Protein AF-A0A914L797-F1 (afdb_monomer_lite)

Foldseek 3Di:
DDDDPDDDDDALVVVLVCCCVQVAVFLLVLLLVLQVCCCPLVVQFQADADDDVVVVVLQVVLLVLVVQLVVCVVVVVVVSNVVSLSVLSNSSVVLCVVLVLVVLSPDPDPVSVNSSSNSSNLSLLSLLLSLLSCCVPCVPLSVLSCQQQVHDDDDDNDSGRDNPRDGGRGGHDRDGSGDRDDPVVSVVCCVVPVPPPPDDDDPDDDDDDDDDDDDDDDDDDDDDDDDDDDDDDDDDPPPPVVVVVVVVVVVVVVVVVVVPDDPDDDD

Sequence (267 aa):
MRPEGQDTSFCWEDLVLKVNSELLANLGNFVHRALSFLSSFFSGIQPNIELTSVEDELFTLIDQDLKEFISAMEDVRMRDALHQILSVSRRGNQYMQVGQPWLLVKSDKKEDKQRAQTIIGVSANLSLFLSIMLQPFMPKTSASIREQCNIPLPMVLPEHFTLLLKTGHQHNKPSPLFAKIEPNKVGEWKALFGGDQNSTTVNGTLVNNKTSPKKTKQQNQQKKSKMASSDAVNLSSIDINKLYNEVLAKFQKARNFCGKGDDSIRC

InterPro domains:
  IPR009080 Aminoacyl-tRNA synthetase, class Ia, anticodon-binding [SSF47323] (27-193)
  IPR015413 Methionyl/Leucyl tRNA synthetase [PF09334] (2-34)
  IPR023458 Methionine-tRNA ligase, type 1 [PTHR45765] (1-240)
  IPR041872 Methionyl-tRNA synthetase, anticodon-binding domain [PF19303] (51-197)
  IPR041872 Methionyl-tRNA synthetase, anticodon-binding domain [cd07957] (19-148)

Structure (mmCIF, N/CA/C/O backbone):
data_AF-A0A914L797-F1
#
_entry.id   AF-A0A914L797-F1
#
loop_
_atom_site.group_PDB
_atom_site.id
_atom_site.type_symbol
_atom_site.label_atom_id
_atom_site.label_alt_id
_atom_site.label_comp_id
_atom_site.label_asym_id
_atom_site.label_entity_id
_atom_site.label_seq_id
_atom_site.pdbx_PDB_ins_code
_atom_site.Cartn_x
_atom_site.Cartn_y
_atom_site.Cartn_z
_atom_site.occupancy
_atom_site.B_iso_or_equiv
_atom_site.auth_seq_id
_atom_site.auth_comp_id
_atom_site.auth_asym_id
_atom_site.auth_atom_id
_atom_site.pdbx_PDB_model_num
ATOM 1 N N . MET A 1 1 ? 10.662 -4.448 -17.527 1.00 66.75 1 MET A N 1
ATOM 2 C CA . MET A 1 1 ? 11.231 -5.552 -16.722 1.00 66.75 1 MET A CA 1
ATOM 3 C C . MET A 1 1 ? 12.725 -5.307 -16.576 1.00 66.75 1 MET A C 1
ATOM 5 O O . MET A 1 1 ? 13.273 -4.630 -17.436 1.00 66.75 1 MET A O 1
ATOM 9 N N . ARG A 1 2 ? 13.364 -5.780 -15.499 1.00 82.38 2 ARG A N 1
ATOM 10 C CA . ARG A 1 2 ? 14.824 -5.692 -15.342 1.00 82.38 2 ARG A CA 1
ATOM 11 C C . ARG A 1 2 ? 15.455 -6.991 -15.872 1.00 82.38 2 ARG A C 1
ATOM 13 O O . ARG A 1 2 ? 15.053 -8.047 -15.384 1.00 82.38 2 ARG A O 1
ATOM 20 N N . PRO A 1 3 ? 16.388 -6.942 -16.840 1.00 85.69 3 PRO A N 1
ATOM 21 C CA . PRO A 1 3 ? 17.127 -8.126 -17.266 1.00 85.69 3 PRO A CA 1
ATOM 22 C C . PRO A 1 3 ? 18.163 -8.480 -16.190 1.00 85.69 3 PRO A C 1
ATOM 24 O O . PRO A 1 3 ? 19.089 -7.710 -15.945 1.00 85.69 3 PRO A O 1
ATOM 27 N N . GLU A 1 4 ? 17.960 -9.600 -15.494 1.00 86.25 4 GLU A N 1
ATOM 28 C CA . GLU A 1 4 ? 18.878 -10.098 -14.452 1.00 86.25 4 GLU A CA 1
ATOM 29 C C . GLU A 1 4 ? 19.629 -11.351 -14.924 1.00 86.25 4 GLU A C 1
ATOM 31 O O . GLU A 1 4 ? 20.852 -11.384 -14.858 1.00 86.25 4 GLU A O 1
ATOM 36 N N . GLY A 1 5 ? 18.917 -12.356 -15.451 1.00 84.69 5 GLY A N 1
ATOM 37 C CA . GLY A 1 5 ? 19.527 -13.587 -15.979 1.00 84.69 5 GLY A CA 1
A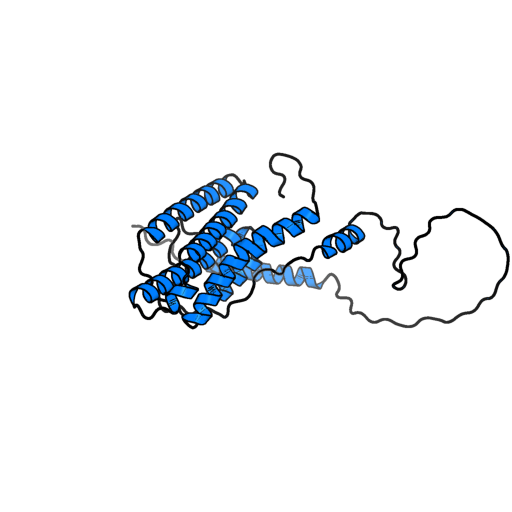TOM 38 C C . GLY A 1 5 ? 19.395 -13.787 -17.492 1.00 84.69 5 GLY A C 1
ATOM 39 O O . GLY A 1 5 ? 20.092 -14.623 -18.057 1.00 84.69 5 GLY A O 1
ATOM 40 N N . GLN A 1 6 ? 18.485 -13.062 -18.146 1.00 87.44 6 GLN A N 1
ATOM 41 C CA . GLN A 1 6 ? 18.202 -13.162 -19.581 1.00 87.44 6 GLN A CA 1
ATOM 42 C C . GLN A 1 6 ? 17.802 -11.791 -20.129 1.00 87.44 6 GLN A C 1
ATOM 44 O O . GLN A 1 6 ? 17.339 -10.925 -19.376 1.00 87.44 6 GLN A O 1
ATOM 49 N N . ASP A 1 7 ? 17.946 -11.618 -21.441 1.00 90.62 7 ASP A N 1
ATOM 50 C CA . ASP A 1 7 ? 17.539 -10.400 -22.131 1.00 90.62 7 ASP A CA 1
ATOM 51 C C . ASP A 1 7 ? 16.031 -10.164 -22.005 1.00 90.62 7 ASP A C 1
ATOM 53 O O . ASP A 1 7 ? 15.215 -11.085 -22.048 1.00 90.62 7 ASP A O 1
ATOM 57 N N . TH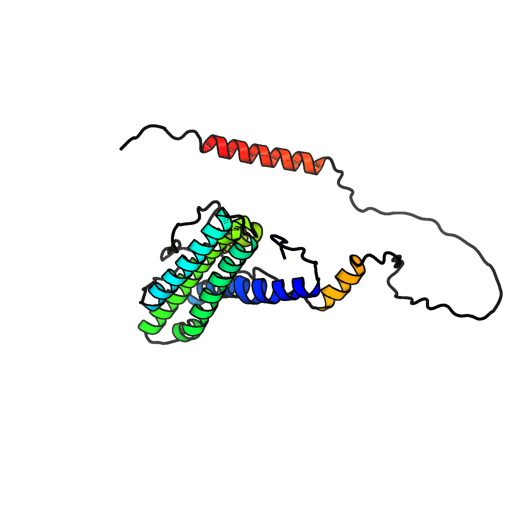R A 1 8 ? 15.651 -8.895 -21.862 1.00 90.75 8 THR A N 1
ATOM 58 C CA . THR A 1 8 ? 14.244 -8.484 -21.825 1.00 90.75 8 THR A CA 1
ATOM 59 C C . THR A 1 8 ? 14.014 -7.364 -22.824 1.00 90.75 8 THR A C 1
ATOM 61 O O . THR A 1 8 ? 14.792 -6.413 -22.889 1.00 90.75 8 THR A O 1
ATOM 64 N N . SER A 1 9 ? 12.935 -7.461 -23.598 1.00 91.31 9 SER A N 1
ATOM 65 C CA . SER A 1 9 ? 12.512 -6.413 -24.523 1.00 91.31 9 SER A CA 1
ATOM 66 C C . SER A 1 9 ? 11.509 -5.481 -23.857 1.00 91.31 9 SER A C 1
ATOM 68 O O . SER A 1 9 ? 10.606 -5.916 -23.140 1.00 91.31 9 SER A O 1
ATOM 70 N N . PHE A 1 10 ? 11.634 -4.187 -24.123 1.00 93.75 10 PHE A N 1
ATOM 71 C CA . PHE A 1 10 ? 10.627 -3.220 -23.715 1.00 93.75 10 PHE A CA 1
ATOM 72 C C . PHE A 1 10 ? 9.393 -3.296 -24.630 1.00 93.75 10 PHE A C 1
ATOM 74 O O . PHE A 1 10 ? 9.522 -3.356 -25.851 1.00 93.75 10 PHE A O 1
ATOM 81 N N . CYS A 1 11 ? 8.201 -3.249 -24.033 1.00 93.69 11 CYS A N 1
ATOM 82 C CA . CYS A 1 11 ? 6.916 -3.254 -24.726 1.00 93.69 11 CYS A CA 1
ATOM 83 C C . CYS A 1 11 ? 5.996 -2.192 -24.103 1.00 93.69 11 CYS A C 1
ATOM 85 O O . CYS A 1 11 ? 5.798 -2.167 -22.885 1.00 93.69 11 CYS A O 1
ATOM 87 N N . TRP A 1 12 ? 5.447 -1.299 -24.933 1.00 95.06 12 TRP A N 1
ATOM 88 C CA . TRP A 1 12 ? 4.567 -0.218 -24.475 1.00 95.06 12 TRP A CA 1
ATOM 89 C C . TRP A 1 12 ? 3.258 -0.759 -23.898 1.00 95.06 12 TRP A C 1
ATOM 91 O O . TRP A 1 12 ? 2.796 -0.271 -22.868 1.00 95.06 12 TRP A O 1
ATOM 101 N N . GLU A 1 13 ? 2.680 -1.784 -24.524 1.00 94.88 13 GLU A N 1
ATOM 102 C CA . GLU A 1 13 ? 1.489 -2.466 -24.023 1.00 94.88 13 GLU A CA 1
ATOM 103 C C . GLU A 1 13 ? 1.722 -3.063 -22.631 1.00 94.88 13 GLU A C 1
ATOM 105 O O . GLU A 1 13 ? 0.904 -2.856 -21.733 1.00 94.88 13 GLU A O 1
ATOM 110 N N . ASP A 1 14 ? 2.863 -3.725 -22.421 1.00 94.25 14 ASP A N 1
ATOM 111 C CA . ASP A 1 14 ? 3.211 -4.314 -21.124 1.00 94.25 14 ASP A CA 1
ATOM 112 C C . ASP A 1 14 ? 3.409 -3.246 -20.049 1.00 94.25 14 ASP A C 1
ATOM 114 O O . ASP A 1 14 ? 3.007 -3.443 -18.900 1.00 94.25 14 ASP A O 1
ATOM 118 N N . LEU A 1 15 ? 4.001 -2.100 -20.405 1.00 95.06 15 LEU A N 1
ATOM 119 C CA . LEU A 1 15 ? 4.127 -0.968 -19.490 1.00 95.06 15 LEU A CA 1
ATOM 120 C C . LEU A 1 15 ? 2.745 -0.490 -19.030 1.00 95.06 15 LEU A C 1
ATOM 122 O O . LEU A 1 15 ? 2.509 -0.381 -17.826 1.00 95.06 15 LEU A O 1
ATOM 126 N N . VAL A 1 16 ? 1.832 -0.226 -19.971 1.00 96.50 16 VAL A N 1
ATOM 127 C CA . VAL A 1 16 ? 0.468 0.226 -19.656 1.00 96.50 16 VAL A CA 1
ATOM 128 C C . VAL A 1 16 ? -0.263 -0.805 -18.807 1.00 96.50 16 VAL A C 1
ATOM 130 O O . VAL A 1 16 ? -0.880 -0.443 -17.803 1.00 96.50 16 VAL A O 1
ATOM 133 N N . LEU A 1 17 ? -0.150 -2.086 -19.164 1.00 95.62 17 LEU A N 1
ATOM 134 C CA . LEU A 1 17 ? -0.749 -3.181 -18.414 1.00 95.62 17 LEU A CA 1
ATOM 135 C C . LEU A 1 17 ? -0.240 -3.198 -16.969 1.00 95.62 17 LEU A C 1
ATOM 137 O O . LEU A 1 17 ? -1.050 -3.154 -16.049 1.00 95.62 17 LEU A O 1
ATOM 141 N N . LYS A 1 18 ? 1.082 -3.196 -16.758 1.00 95.50 18 LYS A N 1
ATOM 142 C CA . LYS A 1 18 ? 1.681 -3.275 -15.417 1.00 95.50 18 LYS A CA 1
ATOM 143 C C . LYS A 1 18 ? 1.413 -2.038 -14.569 1.00 95.50 18 LYS A C 1
ATOM 145 O O . LYS A 1 18 ? 1.138 -2.182 -13.380 1.00 95.50 18 LYS A O 1
ATOM 150 N N . VAL A 1 19 ? 1.441 -0.837 -15.148 1.00 96.81 19 VAL A N 1
ATOM 151 C CA . VAL A 1 19 ? 1.079 0.383 -14.409 1.00 96.81 19 VAL A CA 1
ATOM 152 C C . VAL A 1 19 ? -0.383 0.323 -13.974 1.00 96.81 19 VAL A C 1
ATOM 154 O O . VAL A 1 19 ? -0.685 0.572 -12.810 1.00 96.81 19 VAL A O 1
ATOM 157 N N . ASN A 1 20 ? -1.295 -0.054 -14.867 1.00 97.56 20 ASN A N 1
ATOM 158 C CA . ASN A 1 20 ? -2.716 -0.078 -14.537 1.00 97.56 20 ASN A CA 1
ATOM 159 C C . ASN A 1 20 ? -3.083 -1.228 -13.580 1.00 97.56 20 ASN A C 1
ATOM 161 O O . ASN A 1 20 ? -3.918 -1.036 -12.699 1.00 97.56 20 ASN A O 1
ATOM 165 N N . SER A 1 21 ? -2.468 -2.407 -13.712 1.00 97.50 21 SER A N 1
ATOM 166 C CA . SER A 1 21 ? -2.803 -3.574 -12.887 1.00 97.50 21 SER A CA 1
ATOM 167 C C . SER A 1 21 ? -2.068 -3.597 -11.543 1.00 97.50 21 SER A C 1
ATOM 169 O O . SER A 1 21 ? -2.695 -3.799 -10.508 1.00 97.50 21 SER A O 1
ATOM 171 N N . GLU A 1 22 ? -0.749 -3.382 -11.528 1.00 97.62 22 GLU A N 1
ATOM 172 C CA . GLU A 1 22 ? 0.061 -3.511 -10.308 1.00 97.62 22 GLU A CA 1
ATOM 173 C C . GLU A 1 22 ? 0.136 -2.198 -9.529 1.00 97.62 22 GLU A C 1
ATOM 175 O O . GLU A 1 22 ? -0.034 -2.183 -8.309 1.00 97.62 22 GLU A O 1
ATOM 180 N N . LEU A 1 23 ? 0.375 -1.076 -10.214 1.00 97.81 23 LEU A N 1
ATOM 181 C CA . LEU A 1 23 ? 0.516 0.204 -9.522 1.00 97.81 23 LEU A CA 1
ATOM 182 C C . LEU A 1 23 ? -0.847 0.802 -9.200 1.00 97.81 23 LEU A C 1
ATOM 184 O O . LEU A 1 23 ? -1.123 1.077 -8.042 1.00 97.81 23 LEU A O 1
ATOM 188 N N . LEU A 1 24 ? -1.724 0.972 -10.187 1.00 97.69 24 LEU A N 1
ATOM 189 C CA . LEU A 1 24 ? -3.019 1.608 -9.966 1.00 97.69 24 LEU A CA 1
ATOM 190 C C . LEU A 1 24 ? -3.994 0.685 -9.219 1.00 97.69 24 LEU A C 1
ATOM 192 O O . LEU A 1 24 ? -4.470 1.057 -8.149 1.00 97.69 24 LEU A O 1
ATOM 196 N N . ALA A 1 25 ? -4.291 -0.502 -9.758 1.00 97.69 25 ALA A N 1
ATOM 197 C CA . ALA A 1 25 ? -5.350 -1.366 -9.226 1.00 97.69 25 ALA A CA 1
ATOM 198 C C . ALA A 1 25 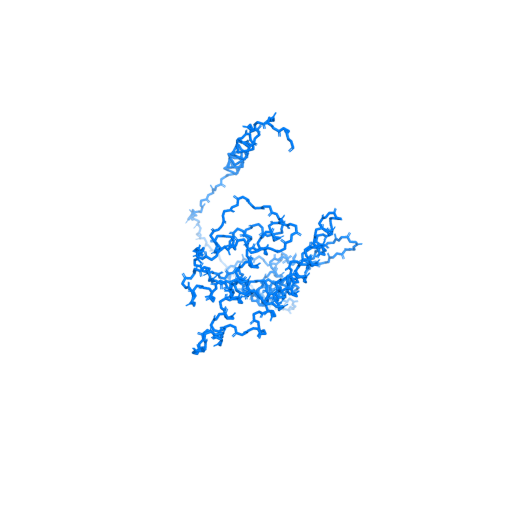? -4.959 -2.163 -7.967 1.00 97.69 25 ALA A C 1
ATOM 200 O O . ALA A 1 25 ? -5.849 -2.586 -7.229 1.00 97.69 25 ALA A O 1
ATOM 201 N N . ASN A 1 26 ? -3.662 -2.342 -7.691 1.00 98.62 26 ASN A N 1
ATOM 202 C CA . ASN A 1 26 ? -3.176 -3.015 -6.484 1.00 98.62 26 ASN A CA 1
ATOM 203 C C . ASN A 1 26 ? -2.605 -2.013 -5.462 1.00 98.62 26 ASN A C 1
ATOM 205 O O . ASN A 1 26 ? -3.309 -1.687 -4.504 1.00 98.62 26 ASN A O 1
ATOM 209 N N . LEU A 1 27 ? -1.385 -1.497 -5.665 1.00 98.62 27 LEU A N 1
ATOM 210 C CA . LEU A 1 27 ? -0.685 -0.645 -4.684 1.00 98.62 27 LEU A CA 1
ATOM 211 C C . LEU A 1 27 ? -1.420 0.666 -4.377 1.00 98.62 27 LEU A C 1
ATOM 213 O O . LEU A 1 27 ? -1.713 0.983 -3.225 1.00 98.62 27 LEU A O 1
ATOM 217 N N . GLY A 1 28 ? -1.731 1.430 -5.418 1.00 98.19 28 GLY A N 1
ATOM 218 C CA . GLY A 1 28 ? -2.416 2.713 -5.329 1.00 98.19 28 GLY A CA 1
ATOM 219 C C . GLY A 1 28 ? -3.816 2.573 -4.762 1.00 98.19 28 GLY A C 1
ATOM 220 O O . GLY A 1 28 ? -4.189 3.328 -3.868 1.00 98.19 28 GLY A O 1
ATOM 221 N N . ASN A 1 29 ? -4.570 1.584 -5.245 1.00 98.19 29 ASN A N 1
ATOM 222 C CA . ASN A 1 29 ? -5.907 1.294 -4.747 1.00 98.19 29 ASN A CA 1
ATOM 223 C C . ASN A 1 29 ? -5.900 0.933 -3.257 1.00 98.19 29 ASN A C 1
ATOM 225 O O . ASN A 1 29 ? -6.730 1.456 -2.515 1.00 98.19 29 ASN A O 1
ATOM 229 N N . PHE A 1 30 ? -4.961 0.091 -2.811 1.00 98.75 30 PHE A N 1
ATOM 230 C CA . PHE A 1 30 ? -4.841 -0.276 -1.402 1.00 98.75 30 PHE A CA 1
ATOM 231 C C . PHE A 1 30 ? -4.622 0.958 -0.523 1.00 98.75 30 PHE A C 1
ATOM 233 O O . PHE A 1 30 ? -5.449 1.252 0.342 1.00 98.75 30 PHE A O 1
ATOM 240 N N . VAL A 1 31 ? -3.545 1.707 -0.790 1.00 98.69 31 VAL A N 1
ATOM 241 C CA . VAL A 1 31 ? -3.161 2.867 0.026 1.00 98.69 31 VAL A CA 1
ATOM 242 C C . VAL A 1 31 ? -4.260 3.924 0.017 1.00 98.69 31 VAL A C 1
ATOM 244 O O . VAL A 1 31 ? -4.660 4.424 1.068 1.00 98.69 31 VAL A O 1
ATOM 247 N N . HIS A 1 32 ? -4.808 4.230 -1.162 1.00 98.31 32 HIS A N 1
ATOM 248 C CA . HIS A 1 32 ? -5.860 5.229 -1.275 1.00 98.31 32 HIS A CA 1
ATOM 249 C C . HIS A 1 32 ? -7.118 4.817 -0.504 1.00 98.31 32 HIS A C 1
ATOM 251 O O . HIS A 1 32 ? -7.687 5.651 0.196 1.00 98.31 32 HIS A O 1
ATOM 257 N N . ARG A 1 33 ? -7.548 3.547 -0.574 1.00 98.00 33 ARG A N 1
ATOM 258 C CA . ARG A 1 33 ? -8.708 3.055 0.191 1.00 98.00 33 ARG A CA 1
ATOM 259 C C . ARG A 1 33 ? -8.462 3.110 1.693 1.00 98.00 33 ARG A C 1
ATOM 261 O O . ARG A 1 33 ? -9.320 3.623 2.408 1.00 98.00 33 ARG A O 1
ATOM 268 N N . ALA A 1 34 ? -7.310 2.626 2.154 1.00 98.38 34 ALA A N 1
ATOM 269 C CA . ALA A 1 34 ? -6.957 2.614 3.569 1.00 98.38 34 ALA A CA 1
ATOM 270 C C . ALA A 1 34 ? -7.024 4.027 4.172 1.00 98.38 34 ALA A C 1
ATOM 272 O O . ALA A 1 34 ? -7.745 4.263 5.143 1.00 98.38 34 ALA A O 1
ATOM 273 N N . LEU A 1 35 ? -6.348 4.988 3.537 1.00 98.50 35 LEU A N 1
ATOM 274 C CA . LEU A 1 35 ? -6.284 6.366 4.024 1.00 98.50 35 LEU A CA 1
ATOM 275 C C . LEU A 1 35 ? -7.592 7.143 3.789 1.00 98.50 35 LEU A C 1
ATOM 277 O O . LEU A 1 35 ? -7.977 7.958 4.626 1.00 98.50 35 LEU A O 1
ATOM 281 N N . SER A 1 36 ? -8.328 6.869 2.706 1.00 98.38 36 SER A N 1
ATOM 282 C CA . SER A 1 36 ? -9.646 7.484 2.460 1.00 98.38 36 SER A CA 1
ATOM 283 C C . SER A 1 36 ? -10.694 7.038 3.465 1.00 98.38 36 SER A C 1
ATOM 285 O O . SER A 1 36 ? -11.472 7.867 3.937 1.00 98.38 36 SER A O 1
ATOM 287 N N . PHE A 1 37 ? -10.720 5.754 3.827 1.00 98.25 37 PHE A N 1
ATOM 288 C CA . PHE A 1 37 ? -11.621 5.256 4.864 1.00 98.25 37 PHE A CA 1
ATOM 289 C C . PHE A 1 37 ? -11.265 5.826 6.230 1.00 98.25 37 PHE A C 1
ATOM 291 O O . PHE A 1 37 ? -12.160 6.268 6.946 1.00 98.25 37 PHE A O 1
ATOM 298 N N . LEU A 1 38 ? -9.975 5.910 6.554 1.00 98.12 38 LEU A N 1
ATOM 299 C CA . LEU A 1 38 ? -9.524 6.569 7.773 1.00 98.12 38 LEU A CA 1
ATOM 300 C C . LEU A 1 38 ? -9.964 8.040 7.830 1.00 98.12 38 LEU A C 1
ATOM 302 O O . LEU A 1 38 ? -10.537 8.486 8.823 1.00 98.12 38 L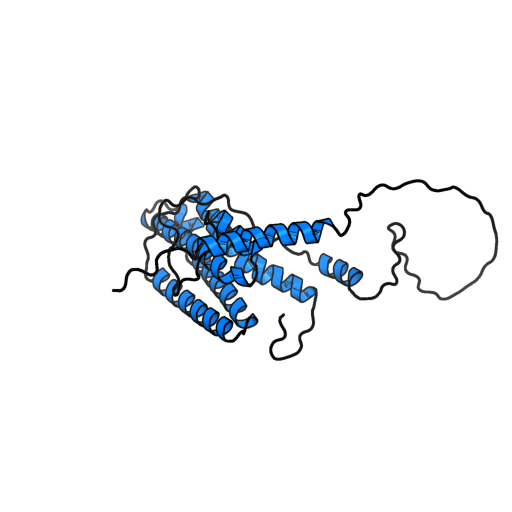EU A O 1
ATOM 306 N N . SER A 1 39 ? -9.747 8.785 6.744 1.00 98.00 39 SER A N 1
ATOM 307 C CA . SER A 1 39 ? -10.150 10.188 6.639 1.00 98.00 39 SER A CA 1
ATOM 308 C C . SER A 1 39 ? -11.667 10.368 6.747 1.00 98.00 39 SER A C 1
ATOM 310 O O . SER A 1 39 ? -12.122 11.246 7.474 1.00 98.00 39 SER A O 1
ATOM 312 N N . SER A 1 40 ? -12.443 9.517 6.074 1.00 97.62 40 SER A N 1
ATOM 313 C CA . SER A 1 40 ? -13.902 9.660 5.980 1.00 97.62 40 SER A CA 1
ATOM 314 C C . SER A 1 40 ? -14.638 9.210 7.240 1.00 97.62 40 SER A C 1
ATOM 316 O O . SER A 1 40 ? -15.647 9.807 7.598 1.00 97.62 40 SER A O 1
ATOM 318 N N . PHE A 1 41 ? -14.169 8.146 7.896 1.00 97.06 41 PHE A N 1
ATOM 319 C CA . PHE A 1 41 ? -14.879 7.535 9.022 1.00 97.06 41 PHE A CA 1
ATOM 320 C C . PHE A 1 41 ? -14.314 7.915 10.389 1.00 97.06 41 PHE A C 1
ATOM 322 O O . PHE A 1 41 ? -15.044 7.872 11.376 1.00 97.06 41 PHE A O 1
ATOM 329 N N . PHE A 1 42 ? -13.040 8.299 10.453 1.00 97.12 42 PHE A N 1
ATOM 330 C CA . PHE A 1 42 ? -12.346 8.615 11.704 1.00 97.12 42 PHE A CA 1
ATOM 331 C C . PHE A 1 42 ? -11.664 9.985 11.659 1.00 97.12 42 PHE A C 1
ATOM 333 O O . PHE A 1 42 ? -10.742 10.246 12.425 1.00 97.12 42 PHE A O 1
ATOM 340 N N . SER A 1 43 ? -12.087 10.870 10.750 1.00 97.19 43 SER A N 1
ATOM 341 C CA . SER A 1 43 ? -11.554 12.236 10.612 1.00 97.19 43 SER A CA 1
ATOM 342 C C . SER A 1 43 ? -10.033 12.296 10.398 1.00 97.19 43 SER A C 1
ATOM 344 O O . SER A 1 43 ? -9.380 13.282 10.734 1.00 97.19 43 SER A O 1
ATOM 346 N N . GLY A 1 44 ? -9.445 11.231 9.844 1.00 96.75 44 GLY A N 1
ATOM 347 C CA . GLY A 1 44 ? -7.997 11.117 9.638 1.00 96.75 44 GLY A CA 1
ATOM 348 C C . GLY A 1 44 ? -7.209 10.824 10.917 1.00 96.75 44 GLY A C 1
ATOM 349 O O . GLY A 1 44 ? -5.981 10.855 10.892 1.00 96.75 44 GLY A O 1
ATOM 350 N N . ILE A 1 45 ? -7.888 10.531 12.024 1.00 98.12 45 ILE A N 1
ATOM 351 C CA . ILE A 1 45 ? -7.272 10.182 13.300 1.00 98.12 45 ILE A CA 1
ATOM 352 C C . ILE A 1 45 ? -7.172 8.663 13.388 1.00 98.12 45 ILE A C 1
ATOM 354 O O . ILE A 1 45 ? -8.151 7.949 13.175 1.00 98.12 45 ILE A O 1
ATOM 358 N N . GLN A 1 46 ? -5.984 8.167 13.721 1.00 98.25 46 GLN A N 1
ATOM 359 C CA . GLN A 1 46 ? -5.737 6.747 13.920 1.00 98.25 46 GLN A CA 1
ATOM 360 C C . GLN A 1 46 ? -6.640 6.197 15.041 1.00 98.25 46 GLN A C 1
ATOM 362 O O . GLN A 1 46 ? -6.531 6.666 16.179 1.00 98.25 46 GLN A O 1
ATOM 367 N N . PRO A 1 47 ? -7.523 5.221 14.761 1.00 97.94 47 PRO A N 1
ATOM 368 C CA . PRO A 1 47 ? -8.446 4.694 15.757 1.00 97.94 47 PRO A CA 1
ATOM 369 C C . PRO A 1 47 ? -7.750 3.715 16.709 1.00 97.94 47 PRO A C 1
ATOM 371 O O . PRO A 1 47 ? -6.596 3.333 16.501 1.00 97.94 47 PRO A O 1
ATOM 374 N N . ASN A 1 48 ? -8.474 3.287 17.746 1.00 97.19 48 ASN A N 1
ATOM 375 C CA . ASN A 1 48 ? -8.010 2.218 18.619 1.00 97.19 48 ASN A CA 1
ATOM 376 C C . ASN A 1 48 ? -8.019 0.876 17.873 1.00 97.19 48 ASN A C 1
ATOM 378 O O . ASN A 1 48 ? -9.013 0.525 17.239 1.00 97.19 48 ASN A O 1
ATOM 382 N N . ILE A 1 49 ? -6.921 0.127 17.958 1.00 97.81 49 ILE A N 1
ATOM 383 C CA . ILE A 1 49 ? -6.761 -1.167 17.287 1.00 97.81 49 ILE A CA 1
ATOM 384 C C . ILE A 1 49 ? -6.879 -2.274 18.334 1.00 97.81 49 ILE A C 1
ATOM 386 O O . ILE A 1 49 ? -6.102 -2.305 19.285 1.00 97.81 49 ILE A O 1
ATOM 390 N N . GLU A 1 50 ? -7.811 -3.203 18.125 1.00 97.62 50 GLU A N 1
ATOM 391 C CA . GLU A 1 50 ? -7.957 -4.418 18.929 1.00 97.62 50 GLU A CA 1
ATOM 392 C C . GLU A 1 50 ? -7.682 -5.631 18.045 1.00 97.62 50 GLU A C 1
ATOM 394 O O . GLU A 1 50 ? -8.514 -6.041 17.235 1.00 97.62 50 GLU A O 1
ATOM 399 N N . LEU A 1 51 ? -6.462 -6.157 18.165 1.00 97.44 51 LEU A N 1
ATOM 400 C CA . LEU A 1 51 ? -5.990 -7.260 17.340 1.00 97.44 51 LEU A CA 1
ATOM 401 C C . LEU A 1 51 ? -6.739 -8.552 17.658 1.00 97.44 51 LEU A C 1
ATOM 403 O O . LEU A 1 51 ? -7.069 -8.845 18.807 1.00 97.44 51 LEU A O 1
ATOM 407 N N . THR A 1 52 ? -6.966 -9.331 16.610 1.00 97.00 52 THR A N 1
ATOM 408 C CA . THR A 1 52 ? -7.524 -10.679 16.675 1.00 97.00 52 THR A CA 1
ATOM 409 C C . THR A 1 52 ? -6.574 -11.660 15.993 1.00 97.00 52 THR A C 1
ATOM 411 O O . THR A 1 52 ? -5.620 -11.248 15.330 1.00 97.00 52 THR A O 1
ATOM 414 N N . SER A 1 53 ? -6.886 -12.955 16.050 1.00 97.19 53 SER A N 1
ATOM 415 C CA . SER A 1 53 ? -6.121 -13.988 15.337 1.00 97.19 53 SER A CA 1
ATOM 416 C C . SER A 1 53 ? -6.011 -13.746 13.825 1.00 97.19 53 SER A C 1
ATOM 418 O O . SER A 1 53 ? -5.055 -14.198 13.201 1.00 97.19 53 SER A O 1
ATOM 420 N N . VAL A 1 54 ? -6.955 -13.003 13.229 1.00 97.25 54 VAL A N 1
ATOM 421 C CA . VAL A 1 54 ? -6.902 -12.608 11.811 1.00 97.25 54 VAL A CA 1
ATOM 422 C C . VAL A 1 54 ? -5.719 -11.677 11.539 1.00 97.25 54 VAL A C 1
ATOM 424 O O . VAL A 1 54 ? -5.073 -11.779 10.497 1.00 97.25 54 VAL A O 1
ATOM 427 N N . GLU A 1 55 ? -5.431 -10.753 12.457 1.00 98.19 55 GLU A N 1
ATOM 428 C CA . GLU A 1 55 ? -4.290 -9.849 12.321 1.00 98.19 55 GLU A CA 1
ATOM 429 C C . GLU A 1 55 ? -2.974 -10.574 12.593 1.00 98.19 55 GLU A C 1
ATOM 431 O O . GLU A 1 55 ? -2.009 -10.327 11.877 1.00 98.19 55 GLU A O 1
ATOM 436 N N . ASP A 1 56 ? -2.948 -11.509 13.545 1.00 97.44 56 ASP A N 1
ATOM 437 C CA . ASP A 1 56 ? -1.758 -12.324 13.818 1.00 97.44 56 ASP A CA 1
ATOM 438 C C . ASP A 1 56 ? -1.338 -13.143 12.582 1.00 97.44 56 ASP A C 1
ATOM 440 O O . ASP A 1 56 ? -0.157 -13.185 12.213 1.00 97.44 56 ASP A O 1
ATOM 444 N N . GLU A 1 57 ? -2.307 -13.747 11.884 1.00 97.94 57 GLU A N 1
ATOM 445 C CA . GLU A 1 57 ? -2.067 -14.456 10.622 1.00 97.94 57 GLU A CA 1
ATOM 446 C C . GLU A 1 57 ? -1.584 -13.499 9.522 1.00 97.94 57 GLU A C 1
ATOM 448 O O . GLU A 1 57 ? -0.590 -13.772 8.843 1.00 97.94 57 GLU A O 1
ATOM 453 N N . LEU A 1 58 ? -2.240 -12.342 9.371 1.00 98.38 58 LEU A N 1
ATOM 454 C CA . LEU A 1 58 ? -1.835 -11.324 8.402 1.00 98.38 58 LEU A CA 1
ATOM 455 C C . LEU A 1 58 ? -0.392 -10.859 8.641 1.00 98.38 58 LEU A C 1
ATOM 457 O O . LEU A 1 58 ? 0.375 -10.749 7.686 1.00 98.38 58 LEU A O 1
ATOM 461 N N . PHE A 1 59 ? -0.020 -10.584 9.891 1.00 98.31 59 PHE A N 1
ATOM 462 C CA . PHE A 1 59 ? 1.307 -10.076 10.241 1.00 98.31 59 PHE A CA 1
ATOM 463 C C . PHE A 1 59 ? 2.370 -11.134 9.965 1.00 98.31 59 PHE A C 1
ATOM 465 O O . PHE A 1 59 ? 3.391 -10.823 9.362 1.00 98.31 59 PHE A O 1
ATOM 472 N N . THR A 1 60 ? 2.080 -12.398 10.284 1.00 98.38 60 THR A N 1
ATOM 473 C CA . THR A 1 60 ? 2.957 -13.529 9.958 1.00 98.38 60 THR A CA 1
ATOM 474 C C . THR A 1 60 ? 3.232 -13.619 8.455 1.00 98.38 60 THR A C 1
ATOM 476 O O . THR A 1 60 ? 4.374 -13.809 8.039 1.00 98.38 60 THR A O 1
ATOM 479 N N . LEU A 1 61 ? 2.200 -13.454 7.623 1.00 98.50 61 LEU A N 1
ATOM 480 C CA . LEU A 1 61 ? 2.336 -13.487 6.166 1.00 98.50 61 LEU A CA 1
ATOM 481 C C . LEU A 1 61 ? 3.098 -12.271 5.615 1.00 98.50 61 LEU A C 1
ATOM 483 O O . LEU A 1 61 ? 3.880 -12.410 4.679 1.00 98.50 61 LEU A O 1
ATOM 487 N N . ILE A 1 62 ? 2.891 -11.082 6.187 1.00 98.56 62 ILE A N 1
ATOM 488 C CA . ILE A 1 62 ? 3.647 -9.877 5.810 1.00 98.56 62 ILE A CA 1
ATOM 489 C C . ILE A 1 62 ? 5.122 -10.025 6.199 1.00 98.56 62 ILE A C 1
ATOM 491 O O . ILE A 1 62 ? 5.994 -9.652 5.420 1.00 98.56 62 ILE A O 1
ATOM 495 N N . ASP A 1 63 ? 5.412 -10.603 7.363 1.00 98.44 63 ASP A N 1
ATOM 496 C CA . ASP A 1 63 ? 6.779 -10.863 7.816 1.00 98.44 63 ASP A CA 1
ATOM 497 C C . ASP A 1 63 ? 7.501 -11.885 6.931 1.00 98.44 63 ASP A C 1
ATOM 499 O O . ASP A 1 63 ? 8.712 -11.786 6.733 1.00 98.44 63 ASP A O 1
ATOM 503 N N . GLN A 1 64 ? 6.779 -12.857 6.369 1.00 98.44 64 GLN A N 1
ATOM 504 C CA . GLN A 1 64 ? 7.330 -13.766 5.359 1.00 98.44 64 GLN A CA 1
ATOM 505 C C . GLN A 1 64 ? 7.711 -13.004 4.084 1.00 98.44 64 GLN A C 1
ATOM 507 O O . GLN A 1 64 ? 8.860 -13.097 3.650 1.00 98.44 64 GLN A O 1
ATOM 512 N N . ASP A 1 65 ? 6.802 -12.183 3.546 1.00 98.50 65 ASP A N 1
ATOM 513 C CA . ASP A 1 65 ? 7.082 -11.348 2.369 1.00 98.50 65 ASP A CA 1
ATOM 514 C C . ASP A 1 65 ? 8.254 -10.374 2.638 1.00 98.50 65 ASP A C 1
ATOM 516 O O . ASP A 1 65 ? 9.087 -10.133 1.763 1.00 98.50 65 ASP A O 1
ATOM 520 N N . LEU A 1 66 ? 8.363 -9.829 3.858 1.00 98.38 66 LEU A N 1
ATOM 521 C CA . LEU A 1 66 ? 9.470 -8.963 4.279 1.00 98.38 66 LEU A CA 1
ATOM 522 C C . LEU A 1 66 ? 10.808 -9.712 4.315 1.00 98.38 66 LEU A C 1
ATOM 524 O O . LEU A 1 66 ? 11.811 -9.188 3.834 1.00 98.38 66 LEU A O 1
ATOM 528 N N . LYS A 1 67 ? 10.845 -10.932 4.856 1.00 98.31 67 LYS A N 1
ATOM 529 C CA . LYS A 1 67 ? 12.064 -11.754 4.867 1.00 98.31 67 LYS A CA 1
ATOM 530 C C . LYS A 1 67 ? 12.528 -12.077 3.451 1.00 98.31 67 LYS A C 1
ATOM 532 O O . LYS A 1 67 ? 13.713 -11.941 3.150 1.00 98.31 67 LYS A O 1
ATOM 537 N N . GLU A 1 68 ? 11.599 -12.444 2.570 1.00 98.38 68 GLU A N 1
ATOM 538 C CA . GLU A 1 68 ? 11.900 -12.673 1.154 1.00 98.38 68 GLU A CA 1
ATOM 539 C C . GLU A 1 68 ? 12.375 -11.391 0.460 1.00 98.38 68 GLU A C 1
ATOM 541 O O . GLU A 1 68 ? 13.307 -11.436 -0.342 1.00 98.38 68 GLU A O 1
ATOM 546 N N . PHE A 1 69 ? 11.784 -10.240 0.796 1.00 98.50 69 PHE A N 1
ATOM 547 C CA . PHE A 1 69 ? 12.224 -8.936 0.307 1.00 98.50 69 PHE A CA 1
ATOM 548 C C . PHE A 1 69 ? 13.667 -8.633 0.719 1.00 98.50 69 PHE A C 1
ATOM 550 O O . PHE A 1 69 ? 14.472 -8.269 -0.135 1.00 98.50 69 PHE A O 1
ATOM 557 N N . ILE A 1 70 ? 14.000 -8.795 2.004 1.00 97.69 70 ILE A N 1
ATOM 558 C CA . ILE A 1 70 ? 15.342 -8.528 2.536 1.00 97.69 70 ILE A CA 1
ATOM 559 C C . ILE A 1 70 ? 16.363 -9.451 1.867 1.00 97.69 70 ILE A C 1
ATOM 561 O O . ILE A 1 70 ? 17.323 -8.953 1.287 1.00 97.69 70 ILE A O 1
ATOM 565 N N . SER A 1 71 ? 16.105 -10.763 1.839 1.00 98.00 71 SER A N 1
ATOM 566 C CA . SER A 1 71 ? 16.988 -11.731 1.174 1.00 98.00 71 SER A CA 1
ATOM 567 C C . SER A 1 71 ? 17.187 -11.400 -0.309 1.00 98.00 71 SER A C 1
ATOM 569 O O . SER A 1 71 ? 18.311 -11.402 -0.805 1.00 98.00 71 SER A O 1
ATOM 571 N N . ALA A 1 72 ? 16.118 -11.050 -1.031 1.00 97.69 72 ALA A N 1
ATOM 572 C CA . ALA A 1 72 ? 16.230 -10.661 -2.432 1.00 97.69 72 ALA A CA 1
ATOM 573 C C . ALA A 1 72 ? 17.033 -9.361 -2.617 1.00 97.69 72 ALA A C 1
ATOM 575 O O . ALA A 1 72 ? 17.798 -9.251 -3.571 1.00 97.69 72 ALA A O 1
ATOM 576 N N . MET A 1 73 ? 16.889 -8.381 -1.721 1.00 96.88 73 MET A N 1
ATOM 577 C CA . MET A 1 73 ? 17.665 -7.137 -1.760 1.00 96.88 73 MET A CA 1
ATOM 578 C C . MET A 1 73 ? 19.154 -7.372 -1.468 1.00 96.88 73 MET A C 1
ATOM 580 O O . MET A 1 73 ? 19.992 -6.774 -2.143 1.00 96.88 73 MET A O 1
ATOM 584 N N . GLU A 1 74 ? 19.483 -8.247 -0.514 1.00 96.94 74 GLU A N 1
ATOM 585 C CA . GLU A 1 74 ? 20.861 -8.649 -0.188 1.00 96.94 74 GLU A CA 1
ATOM 586 C C . GLU A 1 74 ? 21.535 -9.372 -1.363 1.00 96.94 74 GLU A C 1
ATOM 588 O O . GLU A 1 74 ? 22.679 -9.071 -1.701 1.00 96.94 74 GLU A O 1
ATOM 593 N N . ASP A 1 75 ? 20.787 -10.231 -2.059 1.00 96.94 75 ASP A N 1
ATOM 594 C CA . ASP A 1 75 ? 21.235 -10.928 -3.271 1.00 96.94 75 ASP A CA 1
ATOM 595 C C . ASP A 1 75 ? 21.165 -10.060 -4.546 1.00 96.94 75 ASP A C 1
ATOM 597 O O . ASP A 1 75 ? 21.452 -10.533 -5.647 1.00 96.94 75 ASP A O 1
ATOM 601 N N . VAL A 1 76 ? 20.739 -8.793 -4.442 1.00 95.06 76 VAL A N 1
ATOM 602 C CA . VAL A 1 76 ? 20.560 -7.860 -5.576 1.00 95.06 76 VAL A CA 1
ATOM 603 C C . VAL A 1 76 ? 19.521 -8.352 -6.615 1.00 95.06 76 VAL A C 1
ATOM 605 O O . VAL A 1 76 ? 19.481 -7.895 -7.762 1.00 95.06 76 VAL A O 1
ATOM 608 N N . ARG A 1 77 ? 18.597 -9.229 -6.206 1.00 95.62 77 ARG A N 1
ATOM 609 C CA . ARG A 1 77 ? 17.436 -9.720 -6.974 1.00 95.62 77 ARG A CA 1
ATOM 610 C C . ARG A 1 77 ? 16.272 -8.729 -6.901 1.00 95.62 77 ARG A C 1
ATOM 612 O O . ARG A 1 77 ? 15.232 -8.957 -6.282 1.00 95.62 77 ARG A O 1
ATOM 619 N N . MET A 1 78 ? 16.454 -7.582 -7.545 1.00 95.44 78 MET A N 1
ATOM 620 C CA . MET A 1 78 ? 15.555 -6.426 -7.443 1.00 95.44 78 MET A CA 1
ATOM 621 C C . MET A 1 78 ? 14.154 -6.696 -8.003 1.00 95.44 78 MET A C 1
ATOM 623 O O . MET A 1 78 ? 13.173 -6.143 -7.500 1.00 95.44 78 MET A O 1
ATOM 627 N N . ARG A 1 79 ? 14.034 -7.539 -9.036 1.00 94.44 79 ARG A N 1
ATOM 628 C CA . ARG A 1 79 ? 12.726 -7.958 -9.562 1.00 94.44 79 ARG A CA 1
ATOM 629 C C . ARG A 1 79 ? 11.927 -8.734 -8.515 1.00 94.44 79 ARG A C 1
ATOM 631 O O . ARG A 1 79 ? 10.746 -8.449 -8.322 1.00 94.44 79 ARG A O 1
ATOM 638 N N . ASP A 1 80 ? 12.573 -9.687 -7.853 1.00 96.44 80 ASP A N 1
ATOM 639 C CA . ASP A 1 80 ? 11.933 -10.538 -6.852 1.00 96.44 80 ASP A CA 1
ATOM 640 C C . ASP A 1 80 ? 11.553 -9.705 -5.617 1.00 96.44 80 ASP A C 1
ATOM 642 O O . ASP A 1 80 ? 10.418 -9.783 -5.152 1.00 96.44 80 ASP A O 1
ATOM 646 N N . ALA A 1 81 ? 12.435 -8.805 -5.171 1.00 97.75 81 ALA A N 1
ATOM 647 C CA . ALA A 1 81 ? 12.140 -7.856 -4.098 1.00 97.75 81 ALA A CA 1
ATOM 648 C C . ALA A 1 81 ? 10.902 -6.986 -4.407 1.00 97.75 81 ALA A C 1
ATOM 650 O O . ALA A 1 81 ? 9.997 -6.857 -3.582 1.00 97.75 81 ALA A O 1
ATOM 651 N N . LEU A 1 82 ? 10.789 -6.434 -5.622 1.00 97.19 82 LEU A N 1
ATOM 652 C CA . LEU A 1 82 ? 9.614 -5.644 -6.006 1.00 97.19 82 LEU A CA 1
ATOM 653 C C . LEU A 1 82 ? 8.317 -6.473 -5.992 1.00 97.19 82 LEU A C 1
ATOM 655 O O . LEU A 1 82 ? 7.258 -5.955 -5.630 1.00 97.19 82 LEU A O 1
ATOM 659 N N . HIS A 1 83 ? 8.378 -7.756 -6.361 1.00 97.25 83 HIS A N 1
ATOM 660 C CA . HIS A 1 83 ? 7.214 -8.638 -6.284 1.00 97.25 83 HIS A CA 1
ATOM 661 C C . HIS A 1 83 ? 6.712 -8.820 -4.851 1.00 97.25 83 HIS A C 1
ATOM 663 O O . HIS A 1 83 ? 5.493 -8.856 -4.663 1.00 97.25 83 HIS A O 1
ATOM 669 N N . GLN A 1 84 ? 7.609 -8.852 -3.861 1.00 98.44 84 GLN A N 1
ATOM 670 C CA . GLN A 1 84 ? 7.223 -8.933 -2.450 1.00 98.44 84 GLN A CA 1
ATOM 671 C C . GLN A 1 84 ? 6.476 -7.684 -1.985 1.00 98.44 84 GLN A C 1
ATOM 673 O O . GLN A 1 84 ? 5.426 -7.794 -1.359 1.00 98.44 84 GLN A O 1
ATOM 678 N N . ILE A 1 85 ? 6.903 -6.487 -2.399 1.00 98.44 85 ILE A N 1
ATOM 679 C CA . ILE A 1 85 ? 6.163 -5.242 -2.110 1.00 98.44 85 ILE A CA 1
ATOM 680 C C . ILE A 1 85 ? 4.732 -5.315 -2.669 1.00 98.44 85 ILE A C 1
ATOM 682 O O . ILE A 1 85 ? 3.755 -4.976 -1.996 1.00 98.44 85 ILE A O 1
ATOM 686 N N . LEU A 1 86 ? 4.590 -5.782 -3.913 1.00 98.38 86 LEU A N 1
ATOM 687 C CA . LEU A 1 86 ? 3.281 -5.936 -4.550 1.00 98.38 86 LEU A CA 1
ATOM 688 C C . LEU A 1 86 ? 2.444 -7.045 -3.892 1.00 98.38 86 LEU A C 1
ATOM 690 O O . LEU A 1 86 ? 1.215 -6.937 -3.885 1.00 98.38 86 LEU A O 1
ATOM 694 N N . SER A 1 87 ? 3.086 -8.080 -3.338 1.00 98.56 87 SER A N 1
ATOM 695 C CA . SER A 1 87 ? 2.448 -9.145 -2.554 1.00 98.56 87 SER A CA 1
ATOM 696 C C . SER A 1 87 ? 1.838 -8.596 -1.268 1.00 98.56 87 SER A C 1
ATOM 698 O O . SER A 1 87 ? 0.634 -8.752 -1.056 1.00 98.56 87 SER A O 1
ATOM 700 N N . VAL A 1 88 ? 2.609 -7.829 -0.492 1.00 98.69 88 VAL A N 1
ATOM 701 C CA . VAL A 1 88 ? 2.134 -7.163 0.730 1.00 98.69 88 VAL A CA 1
ATOM 702 C C . VAL A 1 88 ? 0.913 -6.282 0.437 1.00 98.69 88 VAL A C 1
ATOM 704 O O . VAL A 1 88 ? -0.097 -6.347 1.140 1.00 98.69 88 VAL A O 1
ATOM 707 N N . SER A 1 89 ? 0.942 -5.519 -0.661 1.00 98.56 89 SER A N 1
ATOM 708 C CA . SER A 1 89 ? -0.221 -4.736 -1.099 1.00 98.56 89 SER A CA 1
ATOM 709 C C . SER A 1 89 ? -1.441 -5.602 -1.455 1.00 98.56 89 SER A C 1
ATOM 711 O O . SER A 1 89 ? -2.575 -5.241 -1.129 1.00 98.56 89 SER A O 1
ATOM 713 N N . ARG A 1 90 ? -1.249 -6.759 -2.105 1.00 98.69 90 ARG A N 1
ATOM 714 C CA . ARG A 1 90 ? -2.352 -7.692 -2.408 1.00 98.69 90 ARG A CA 1
ATOM 715 C C . ARG A 1 90 ? -2.976 -8.242 -1.130 1.00 98.69 90 ARG A C 1
ATOM 717 O O . ARG A 1 90 ? -4.203 -8.263 -1.036 1.00 98.69 90 ARG A O 1
ATOM 724 N N . ARG A 1 91 ? -2.159 -8.608 -0.136 1.00 98.56 91 ARG A N 1
ATOM 725 C CA . ARG A 1 91 ? -2.636 -9.039 1.189 1.00 98.56 91 ARG A CA 1
ATOM 726 C C . ARG A 1 91 ? -3.453 -7.941 1.863 1.00 98.56 91 ARG A C 1
ATOM 728 O O . ARG A 1 91 ? -4.548 -8.213 2.340 1.00 98.56 91 ARG A O 1
ATOM 735 N N . GLY A 1 92 ? -2.991 -6.691 1.807 1.00 98.56 92 GLY A N 1
ATOM 736 C CA . GLY A 1 92 ? -3.741 -5.535 2.305 1.00 98.56 92 GLY A CA 1
ATOM 737 C C . GLY A 1 92 ? -5.093 -5.336 1.605 1.00 98.56 92 GLY A C 1
ATOM 738 O O . GLY A 1 92 ? -6.118 -5.124 2.259 1.00 98.56 92 GLY A O 1
ATOM 739 N N . ASN A 1 93 ? -5.131 -5.455 0.273 1.00 98.50 93 ASN A N 1
ATOM 740 C CA . ASN A 1 93 ? -6.382 -5.404 -0.491 1.00 98.50 93 ASN A CA 1
ATOM 741 C C . ASN A 1 93 ? -7.348 -6.522 -0.075 1.00 98.50 93 ASN A C 1
ATOM 743 O O . ASN A 1 93 ? -8.523 -6.249 0.176 1.00 98.50 93 ASN A O 1
ATOM 747 N N . GLN A 1 94 ? -6.864 -7.764 0.019 1.00 98.50 94 GLN A N 1
ATOM 748 C CA . GLN A 1 94 ? -7.666 -8.915 0.435 1.00 98.50 94 GLN A CA 1
ATOM 749 C C . GLN A 1 94 ? -8.183 -8.752 1.867 1.00 98.50 94 GLN A C 1
ATOM 751 O O . GLN A 1 94 ? -9.362 -8.990 2.116 1.00 98.50 94 GLN A O 1
ATOM 756 N N . TYR A 1 95 ? -7.335 -8.284 2.781 1.00 98.62 95 TYR A N 1
ATOM 757 C CA . TYR A 1 95 ? -7.685 -8.027 4.172 1.00 98.62 95 TYR A CA 1
ATOM 758 C C . TYR A 1 95 ? -8.849 -7.038 4.297 1.00 98.62 95 TYR A C 1
ATOM 760 O O . TYR A 1 95 ? -9.869 -7.350 4.914 1.00 98.62 95 TYR A O 1
ATOM 768 N N . MET A 1 96 ? -8.764 -5.883 3.626 1.00 97.88 96 MET A N 1
ATOM 769 C CA . MET A 1 96 ? -9.886 -4.940 3.583 1.00 97.88 96 MET A CA 1
ATOM 770 C C . MET A 1 96 ? -11.116 -5.546 2.901 1.00 97.88 96 MET A C 1
ATOM 772 O O . MET A 1 96 ? -12.240 -5.265 3.313 1.00 97.88 96 MET A O 1
ATOM 776 N N . GLN A 1 97 ? -10.925 -6.350 1.852 1.00 97.94 97 GLN A N 1
ATOM 777 C CA . GLN A 1 97 ? -12.033 -6.920 1.094 1.00 97.94 97 GLN A CA 1
ATOM 778 C C . GLN A 1 97 ? -12.843 -7.938 1.901 1.00 97.94 97 GLN A C 1
ATOM 780 O O . GLN A 1 97 ? -14.071 -7.895 1.860 1.00 97.94 97 GLN A O 1
ATOM 785 N N . VAL A 1 98 ? -12.166 -8.826 2.629 1.00 97.62 98 VAL A N 1
ATOM 786 C CA . VAL A 1 98 ? -12.788 -9.823 3.511 1.00 97.62 98 VAL A CA 1
ATOM 787 C C . VAL A 1 98 ? -13.381 -9.148 4.745 1.00 97.62 98 VAL A C 1
ATOM 789 O O . VAL A 1 98 ? -14.496 -9.471 5.141 1.00 97.62 98 VAL A O 1
ATOM 792 N N . GLY A 1 99 ? -12.672 -8.174 5.322 1.00 96.56 99 GLY A N 1
ATOM 793 C CA . GLY A 1 99 ? -13.115 -7.474 6.526 1.00 96.56 99 GLY A CA 1
ATOM 794 C C . GLY A 1 99 ? -14.281 -6.501 6.315 1.00 96.56 99 GLY A C 1
ATOM 795 O O . GLY A 1 99 ? -14.936 -6.133 7.282 1.00 96.56 99 GLY A O 1
ATOM 796 N N . GLN A 1 100 ? -14.537 -6.064 5.078 1.00 97.75 100 GLN A N 1
ATOM 797 C CA . GLN A 1 100 ? -15.644 -5.172 4.699 1.00 97.75 100 GLN A CA 1
ATOM 798 C C . GLN A 1 100 ? -15.888 -3.986 5.666 1.00 97.75 100 GLN A C 1
ATOM 800 O O . GLN A 1 100 ? -17.034 -3.716 6.047 1.00 97.75 100 GLN A O 1
ATOM 805 N N . PRO A 1 101 ? -14.852 -3.213 6.055 1.00 97.25 101 PRO A N 1
ATOM 806 C CA . PRO A 1 101 ? -14.983 -2.188 7.095 1.00 97.25 101 PRO A CA 1
ATOM 807 C C . PRO A 1 101 ? -15.981 -1.073 6.737 1.00 97.25 101 PRO A C 1
ATOM 809 O O . PRO A 1 101 ? -16.574 -0.469 7.626 1.00 97.25 101 PRO A O 1
ATOM 812 N N . TRP A 1 102 ? -16.227 -0.827 5.443 1.00 96.50 102 TRP A N 1
ATOM 813 C CA . TRP A 1 102 ? -17.210 0.154 4.957 1.00 96.50 102 TRP A CA 1
ATOM 814 C C . TRP A 1 102 ? -18.671 -0.232 5.242 1.00 96.50 102 TRP A C 1
ATOM 816 O O . TRP A 1 102 ? -19.551 0.630 5.169 1.00 96.50 102 TRP A O 1
ATOM 826 N N . LEU A 1 103 ? -18.941 -1.511 5.525 1.00 97.56 103 LEU A N 1
ATOM 827 C CA . LEU A 1 103 ? -20.238 -1.981 6.013 1.00 97.56 103 LEU A CA 1
ATOM 828 C C . LEU A 1 103 ? -20.266 -1.955 7.538 1.00 97.56 103 LEU A C 1
ATOM 830 O O . LEU A 1 103 ? -21.187 -1.387 8.117 1.00 97.56 103 LEU A O 1
ATOM 834 N N . LEU A 1 104 ? -19.225 -2.499 8.175 1.00 97.31 104 LEU A N 1
ATOM 835 C CA . LEU A 1 104 ? -19.133 -2.611 9.632 1.00 97.31 104 LEU A CA 1
ATOM 836 C C . LEU A 1 104 ? -19.226 -1.255 10.342 1.00 97.31 104 LEU A C 1
ATOM 838 O O . LEU A 1 104 ? -19.908 -1.136 11.355 1.00 97.31 104 LEU A O 1
ATOM 842 N N . VAL A 1 105 ? -18.626 -0.205 9.775 1.00 95.94 105 VAL A N 1
ATOM 843 C CA . VAL A 1 105 ? -18.689 1.151 10.343 1.00 95.94 105 VAL A CA 1
ATOM 844 C C . VAL A 1 105 ? -20.114 1.718 10.419 1.00 95.94 105 VAL A C 1
ATOM 846 O O . VAL A 1 105 ? -20.388 2.597 11.233 1.00 95.94 105 VAL A O 1
ATOM 849 N N . LYS A 1 106 ? -21.030 1.213 9.583 1.00 95.62 106 LYS A N 1
ATOM 850 C CA . LYS A 1 106 ? -22.439 1.629 9.536 1.00 95.62 106 LYS A CA 1
ATOM 851 C C . LYS A 1 106 ? -23.335 0.806 10.464 1.00 95.62 106 LYS A C 1
ATOM 853 O O . LYS A 1 106 ? -24.506 1.136 10.595 1.00 95.62 106 LYS A O 1
ATOM 858 N N . SER A 1 107 ? -22.814 -0.266 11.062 1.00 96.44 107 SER A N 1
ATOM 859 C CA . SER A 1 107 ? -23.555 -1.093 12.016 1.00 96.44 107 SER A CA 1
ATOM 860 C C . SER A 1 107 ? -23.766 -0.347 13.330 1.00 96.44 107 SER A C 1
ATOM 862 O O . SER A 1 107 ? -22.916 0.440 13.741 1.00 96.44 107 SER A O 1
ATOM 864 N N . ASP A 1 108 ? -24.861 -0.631 14.033 1.00 95.12 108 ASP A N 1
ATOM 865 C CA . ASP A 1 108 ? -25.116 -0.099 15.377 1.00 95.12 108 ASP A CA 1
ATOM 866 C C . ASP A 1 108 ? -24.384 -0.882 16.478 1.00 95.12 108 ASP A C 1
ATOM 868 O O . ASP A 1 108 ? -24.240 -0.396 17.604 1.00 95.12 108 ASP A O 1
ATOM 872 N N . LYS A 1 109 ? -23.871 -2.079 16.166 1.00 97.00 109 LYS A N 1
ATOM 873 C CA . LYS A 1 109 ? -23.163 -2.923 17.132 1.00 97.00 109 LYS A CA 1
ATOM 874 C C . LYS A 1 109 ? -21.779 -2.355 17.437 1.00 97.00 109 LYS A C 1
ATOM 876 O O . LYS A 1 109 ? -20.999 -2.053 16.536 1.00 97.00 109 LYS A O 1
ATOM 881 N N . LYS A 1 110 ? -21.445 -2.262 18.728 1.00 95.75 110 LYS A N 1
ATOM 882 C CA . LYS A 1 110 ? -20.125 -1.789 19.181 1.00 95.75 110 LYS A CA 1
ATOM 883 C C . LYS A 1 110 ? -18.986 -2.664 18.653 1.00 95.75 110 LYS A C 1
ATOM 885 O O . LYS A 1 110 ? -17.979 -2.125 18.213 1.00 95.75 110 LYS A O 1
ATOM 890 N N . GLU A 1 111 ? -19.178 -3.980 18.648 1.00 96.50 111 GLU A N 1
ATOM 891 C CA . GLU A 1 111 ? -18.197 -4.959 18.161 1.00 96.50 111 GLU A CA 1
ATOM 892 C C . GLU A 1 111 ? -17.869 -4.751 16.675 1.00 96.50 111 GLU A C 1
ATOM 894 O O . GLU A 1 111 ? -16.699 -4.689 16.305 1.00 96.50 111 GLU A O 1
ATOM 899 N N . ASP A 1 112 ? -18.882 -4.529 15.832 1.00 97.38 112 ASP A N 1
ATOM 900 C CA . ASP A 1 112 ? -18.684 -4.258 14.402 1.00 97.38 112 ASP A CA 1
ATOM 901 C C . ASP A 1 112 ? -17.902 -2.953 14.186 1.00 97.38 112 ASP A C 1
ATOM 903 O O . ASP A 1 112 ? -16.964 -2.903 13.387 1.00 97.38 112 ASP A O 1
ATOM 907 N N . LYS A 1 113 ? -18.235 -1.895 14.939 1.00 97.12 113 LYS A N 1
ATOM 908 C CA . LYS A 1 113 ? -17.498 -0.622 14.880 1.00 97.12 113 LYS A CA 1
ATOM 909 C C . LYS A 1 113 ? -16.043 -0.794 15.315 1.00 97.12 113 LYS A C 1
ATOM 911 O O . LYS A 1 113 ? -15.154 -0.256 14.657 1.00 97.12 113 LYS A O 1
ATOM 916 N N . GLN A 1 114 ? -15.793 -1.560 16.375 1.00 98.00 114 GLN A N 1
ATOM 917 C CA . GLN A 1 114 ? -14.443 -1.855 16.859 1.00 98.00 114 GLN A CA 1
ATOM 918 C C . GLN A 1 114 ? -13.642 -2.686 15.846 1.00 98.00 114 GLN A C 1
ATOM 920 O O . GLN A 1 114 ? -12.460 -2.430 15.595 1.00 98.00 114 GLN A O 1
ATOM 925 N N . ARG A 1 115 ? -14.302 -3.629 15.166 1.00 98.25 115 ARG A N 1
ATOM 926 C CA . ARG A 1 115 ? -13.698 -4.386 14.070 1.00 98.25 115 ARG A CA 1
ATOM 927 C C . ARG A 1 115 ? -13.343 -3.482 12.886 1.00 98.25 115 ARG A C 1
ATOM 929 O O . ARG A 1 115 ? -12.239 -3.587 12.355 1.00 98.25 115 ARG A O 1
ATOM 936 N N . ALA A 1 116 ? -14.225 -2.554 12.509 1.00 98.25 116 ALA A N 1
ATOM 937 C CA . ALA A 1 116 ? -13.957 -1.572 11.456 1.00 98.25 116 ALA A CA 1
ATOM 938 C C . ALA A 1 116 ? -12.763 -0.662 11.796 1.00 98.25 116 ALA A C 1
ATOM 940 O O . ALA A 1 116 ? -11.914 -0.422 10.935 1.00 98.25 116 ALA A O 1
ATOM 941 N N . GLN A 1 117 ? -12.682 -0.192 13.048 1.00 98.19 117 GLN A N 1
ATOM 942 C CA . GLN A 1 117 ? -11.552 0.585 13.567 1.00 98.19 117 GLN A CA 1
ATOM 943 C C . GLN A 1 117 ? -10.233 -0.173 13.413 1.00 98.19 117 GLN A C 1
ATOM 945 O O . GLN A 1 117 ? -9.284 0.355 12.836 1.00 98.19 117 GLN A O 1
ATOM 950 N N . THR A 1 118 ? -10.208 -1.432 13.848 1.00 98.56 118 THR A N 1
ATOM 951 C CA . THR A 1 118 ? -9.035 -2.309 13.756 1.00 98.56 118 THR A CA 1
ATOM 952 C C . THR A 1 118 ? -8.591 -2.490 12.305 1.00 98.56 118 THR A C 1
ATOM 954 O O . THR A 1 118 ? -7.438 -2.211 11.984 1.00 98.56 118 THR A O 1
ATOM 957 N N . ILE A 1 119 ? -9.506 -2.858 11.399 1.00 98.69 119 ILE A N 1
ATOM 958 C CA . ILE A 1 119 ? -9.175 -3.099 9.984 1.00 98.69 119 ILE A CA 1
ATOM 959 C C . ILE A 1 119 ? -8.608 -1.847 9.314 1.00 98.69 119 ILE A C 1
ATOM 961 O O . ILE A 1 119 ? -7.592 -1.911 8.616 1.00 98.69 119 ILE A O 1
ATOM 965 N N . ILE A 1 120 ? -9.251 -0.696 9.515 1.00 98.56 120 ILE A N 1
ATOM 966 C CA . ILE A 1 120 ? -8.818 0.563 8.902 1.00 98.56 120 ILE A CA 1
ATOM 967 C C . ILE A 1 120 ? -7.491 1.027 9.517 1.00 98.56 120 ILE A C 1
ATOM 969 O O . ILE A 1 120 ? -6.583 1.412 8.780 1.00 98.56 120 ILE A O 1
ATOM 973 N N . GLY A 1 121 ? -7.338 0.923 10.838 1.00 98.56 121 GLY A N 1
ATOM 974 C CA . GLY A 1 121 ? -6.115 1.301 11.542 1.00 98.56 121 GLY A CA 1
ATOM 975 C C . GLY A 1 121 ? -4.905 0.442 11.160 1.00 98.56 121 GLY A C 1
ATOM 976 O O . GLY A 1 121 ? -3.812 0.979 10.946 1.00 98.56 121 GLY A O 1
ATOM 977 N N . VAL A 1 122 ? -5.085 -0.874 11.017 1.00 98.75 122 VAL A N 1
ATOM 978 C CA . VAL A 1 122 ? -4.048 -1.793 10.518 1.00 98.75 122 VAL A CA 1
ATOM 979 C C . VAL A 1 122 ? -3.709 -1.480 9.060 1.00 98.75 122 VAL A C 1
ATOM 981 O O . VAL A 1 122 ? -2.534 -1.394 8.710 1.00 98.75 122 VAL A O 1
ATOM 984 N N . SER A 1 123 ? -4.711 -1.221 8.215 1.00 98.69 123 SER A N 1
ATOM 985 C CA . SER A 1 123 ? -4.491 -0.891 6.797 1.00 98.69 123 SER A CA 1
ATOM 986 C C . SER A 1 123 ? -3.725 0.428 6.607 1.00 98.69 123 SER A C 1
ATOM 988 O O . SER A 1 123 ? -2.891 0.539 5.704 1.00 98.69 123 SER A O 1
ATOM 990 N N . ALA A 1 124 ? -3.956 1.422 7.470 1.00 98.56 124 ALA A N 1
ATOM 991 C CA . ALA A 1 124 ? -3.190 2.669 7.483 1.00 98.56 124 ALA A CA 1
ATOM 992 C C . ALA A 1 124 ? -1.718 2.436 7.878 1.00 98.56 124 ALA A C 1
ATOM 994 O O . ALA A 1 124 ? -0.810 2.926 7.205 1.00 98.56 124 ALA A O 1
ATOM 995 N N . ASN A 1 125 ? -1.467 1.608 8.900 1.00 98.31 125 ASN A N 1
ATOM 996 C CA . ASN A 1 125 ? -0.109 1.193 9.278 1.00 98.31 125 ASN A CA 1
ATOM 997 C C . ASN A 1 125 ? 0.600 0.432 8.153 1.00 98.31 125 ASN A C 1
ATOM 999 O O . ASN A 1 125 ? 1.764 0.699 7.856 1.00 98.31 125 ASN A O 1
ATOM 1003 N N . LEU A 1 126 ? -0.114 -0.470 7.480 1.00 98.62 126 LEU A N 1
ATOM 1004 C CA . LEU A 1 126 ? 0.418 -1.217 6.346 1.00 98.62 126 LEU A CA 1
ATOM 1005 C C . LEU A 1 126 ? 0.751 -0.304 5.157 1.00 98.62 126 LEU A C 1
ATOM 1007 O O . LEU A 1 126 ? 1.743 -0.527 4.468 1.00 98.62 126 LEU A O 1
ATOM 1011 N N . SER A 1 127 ? -0.022 0.766 4.953 1.00 98.50 127 SER A N 1
ATOM 1012 C CA . SER A 1 127 ? 0.279 1.790 3.943 1.00 98.50 127 SER A CA 1
ATOM 1013 C C . SER A 1 127 ? 1.600 2.507 4.239 1.00 98.50 127 SER A C 1
ATOM 1015 O O . SER A 1 127 ? 2.439 2.642 3.345 1.00 98.50 127 SER A O 1
ATOM 1017 N N . LEU A 1 128 ? 1.837 2.902 5.498 1.00 97.94 128 LEU A N 1
ATOM 1018 C CA . LEU A 1 128 ? 3.129 3.458 5.911 1.00 97.94 128 LEU A CA 1
ATOM 1019 C C . LEU A 1 128 ? 4.257 2.443 5.698 1.00 97.94 128 LEU A C 1
ATOM 1021 O O . LEU A 1 128 ? 5.287 2.797 5.132 1.00 97.94 128 LEU A O 1
ATOM 1025 N N . PHE A 1 129 ? 4.068 1.189 6.101 1.00 98.19 129 PHE A N 1
ATOM 1026 C CA . PHE A 1 129 ? 5.080 0.144 5.947 1.00 98.19 129 PHE A CA 1
ATOM 1027 C C . PHE A 1 129 ? 5.465 -0.095 4.477 1.00 98.19 129 PHE A C 1
ATOM 1029 O O . PHE A 1 129 ? 6.652 -0.090 4.144 1.00 98.19 129 PHE A O 1
ATOM 1036 N N . LEU A 1 130 ? 4.480 -0.164 3.575 1.00 98.25 130 LEU A N 1
ATOM 1037 C CA . LEU A 1 130 ? 4.712 -0.231 2.129 1.00 98.25 130 LEU A CA 1
ATOM 1038 C C . LEU A 1 130 ? 5.551 0.946 1.623 1.00 98.25 130 LEU A C 1
ATOM 1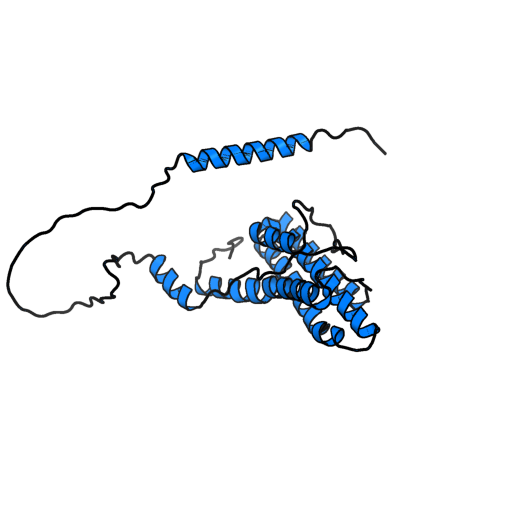040 O O . LEU A 1 130 ? 6.417 0.746 0.776 1.00 98.25 130 LEU A O 1
ATOM 1044 N N . SER A 1 131 ? 5.355 2.160 2.152 1.00 97.62 131 SER A N 1
ATOM 1045 C CA . SER A 1 131 ? 6.193 3.308 1.777 1.00 97.62 131 SER A CA 1
ATOM 1046 C C . SER A 1 131 ? 7.671 3.086 2.118 1.00 97.62 131 SER A C 1
ATOM 1048 O O . SER A 1 131 ? 8.548 3.473 1.349 1.00 97.62 131 SER A O 1
ATOM 1050 N N . ILE A 1 132 ? 7.966 2.420 3.240 1.00 96.38 132 ILE A N 1
ATOM 1051 C CA . ILE A 1 132 ? 9.338 2.134 3.668 1.00 96.38 132 ILE A CA 1
ATOM 1052 C C . ILE A 1 132 ? 9.984 1.136 2.705 1.00 96.38 132 ILE A C 1
ATOM 1054 O O . ILE A 1 132 ? 11.064 1.416 2.188 1.00 96.38 132 ILE A O 1
ATOM 1058 N N . MET A 1 133 ? 9.295 0.033 2.393 1.00 97.38 133 MET A N 1
ATOM 1059 C CA . MET A 1 133 ? 9.792 -0.973 1.445 1.00 97.38 133 MET A CA 1
ATOM 1060 C C . MET A 1 133 ? 9.933 -0.424 0.017 1.00 97.38 133 MET A C 1
ATOM 1062 O O . MET A 1 133 ? 10.842 -0.804 -0.717 1.00 97.38 133 MET A O 1
ATOM 1066 N N . LEU A 1 134 ? 9.046 0.490 -0.386 1.00 97.19 134 LEU A N 1
ATOM 1067 C CA . LEU A 1 134 ? 9.011 1.067 -1.731 1.00 97.19 134 LEU A CA 1
ATOM 1068 C C . LEU A 1 134 ? 10.094 2.130 -1.965 1.00 97.19 134 LEU A C 1
ATOM 1070 O O . LEU A 1 134 ? 10.431 2.412 -3.116 1.00 97.19 134 LEU A O 1
ATOM 1074 N N . GLN A 1 135 ? 10.655 2.717 -0.904 1.00 95.94 135 GLN A N 1
ATOM 1075 C CA . GLN A 1 135 ? 11.661 3.781 -0.972 1.00 95.94 135 GLN A CA 1
ATOM 1076 C C . GLN A 1 135 ? 12.813 3.524 -1.974 1.00 95.94 135 GLN A C 1
ATOM 1078 O O . GLN A 1 135 ? 13.087 4.437 -2.759 1.00 95.94 135 GLN A O 1
ATOM 1083 N N . PRO A 1 136 ? 13.477 2.347 -2.008 1.00 95.19 136 PRO A N 1
ATOM 1084 C CA . PRO A 1 136 ? 14.547 2.070 -2.975 1.00 95.19 136 PRO A CA 1
ATOM 1085 C C . PRO A 1 136 ? 14.084 1.969 -4.440 1.00 95.19 136 PRO A C 1
ATOM 1087 O O . PRO A 1 136 ? 14.914 2.091 -5.338 1.00 95.19 136 PRO A O 1
ATOM 1090 N N . PHE A 1 137 ? 12.786 1.779 -4.706 1.00 96.62 137 PHE A N 1
ATOM 1091 C CA . PHE A 1 137 ? 12.237 1.615 -6.061 1.00 96.62 137 PHE A CA 1
ATOM 1092 C C . PHE A 1 137 ? 11.545 2.879 -6.578 1.00 96.62 137 PHE A C 1
ATOM 1094 O O . PHE A 1 137 ? 11.730 3.271 -7.729 1.00 96.62 137 PHE A O 1
ATOM 1101 N N . MET A 1 138 ? 10.720 3.515 -5.743 1.00 96.81 138 MET A N 1
ATOM 1102 C CA . MET A 1 138 ? 9.888 4.663 -6.118 1.00 96.81 138 MET A CA 1
ATOM 1103 C C . MET A 1 138 ? 9.930 5.732 -5.014 1.00 96.81 138 MET A C 1
ATOM 1105 O O . MET A 1 138 ? 8.939 5.937 -4.307 1.00 96.81 138 MET A O 1
ATOM 1109 N N . PRO A 1 139 ? 11.052 6.461 -4.856 1.00 96.12 139 PRO A N 1
ATOM 1110 C CA . PRO A 1 139 ? 11.259 7.376 -3.729 1.00 96.12 139 PRO A CA 1
ATOM 1111 C C . PRO A 1 139 ? 10.227 8.509 -3.672 1.00 96.12 139 PRO A C 1
ATOM 1113 O O . PRO A 1 139 ? 9.799 8.896 -2.589 1.00 96.12 139 PRO A O 1
ATOM 1116 N N . LYS A 1 140 ? 9.773 9.014 -4.828 1.00 96.38 140 LYS A N 1
ATOM 1117 C CA . LYS A 1 140 ? 8.719 10.043 -4.893 1.00 96.38 140 LYS A CA 1
ATOM 1118 C C . LYS A 1 140 ? 7.369 9.511 -4.407 1.00 96.38 140 LYS A C 1
ATOM 1120 O O . LYS A 1 140 ? 6.670 10.197 -3.672 1.00 96.38 140 LYS A O 1
ATOM 1125 N N . THR A 1 141 ? 7.014 8.287 -4.793 1.00 97.19 141 THR A N 1
ATOM 1126 C CA . THR A 1 141 ? 5.768 7.649 -4.353 1.00 97.19 141 THR A CA 1
ATOM 1127 C C . THR A 1 141 ? 5.824 7.312 -2.870 1.00 97.19 141 THR A C 1
ATOM 1129 O O . THR A 1 141 ? 4.878 7.620 -2.157 1.00 97.19 141 THR A O 1
ATOM 1132 N N . SER A 1 142 ? 6.944 6.769 -2.381 1.00 97.06 142 SER A N 1
ATOM 1133 C CA . SER A 1 142 ? 7.175 6.575 -0.943 1.00 97.06 142 SER A CA 1
ATOM 1134 C C . SER A 1 142 ? 6.986 7.881 -0.163 1.00 97.06 142 SER A C 1
ATOM 1136 O O . SER A 1 142 ? 6.213 7.918 0.793 1.00 97.06 142 SER A O 1
ATOM 1138 N N . ALA A 1 143 ? 7.621 8.972 -0.608 1.00 96.19 143 ALA A N 1
ATOM 1139 C CA . ALA A 1 143 ? 7.480 10.281 0.024 1.00 96.19 143 ALA A CA 1
ATOM 1140 C C . ALA A 1 143 ? 6.022 10.770 0.032 1.00 96.19 143 ALA A C 1
ATOM 1142 O O . ALA A 1 143 ? 5.563 11.263 1.055 1.00 96.19 143 ALA A O 1
ATOM 1143 N N . SER A 1 144 ? 5.277 10.570 -1.060 1.00 97.25 144 SER A N 1
ATOM 1144 C CA . SER A 1 144 ? 3.856 10.934 -1.127 1.00 97.25 144 SER A CA 1
ATOM 1145 C C . SER A 1 144 ? 2.990 10.128 -0.151 1.00 97.25 144 SER A C 1
ATOM 1147 O O . SER A 1 144 ? 2.135 10.702 0.517 1.00 97.25 144 SER A O 1
ATOM 1149 N N . ILE A 1 145 ? 3.225 8.818 -0.005 1.00 97.94 145 ILE A N 1
ATOM 1150 C CA . ILE A 1 145 ? 2.504 8.000 0.986 1.00 97.94 145 ILE A CA 1
ATOM 1151 C C . ILE A 1 145 ? 2.806 8.499 2.401 1.00 97.94 145 ILE A C 1
ATOM 1153 O O . ILE A 1 145 ? 1.899 8.677 3.208 1.00 97.94 145 ILE A O 1
ATOM 1157 N N . ARG A 1 146 ? 4.079 8.769 2.698 1.00 95.69 146 ARG A N 1
ATOM 1158 C CA . ARG A 1 146 ? 4.519 9.273 4.006 1.00 95.69 146 ARG A CA 1
ATOM 1159 C C . ARG A 1 146 ? 3.945 10.642 4.332 1.00 95.69 146 ARG A C 1
ATOM 1161 O O . ARG A 1 146 ? 3.540 10.866 5.468 1.00 95.69 146 ARG A O 1
ATOM 1168 N N . GLU A 1 147 ? 3.872 11.528 3.343 1.00 97.00 147 GLU A N 1
ATOM 1169 C CA . GLU A 1 147 ? 3.207 12.820 3.468 1.00 97.00 147 GLU A CA 1
ATOM 1170 C C . GLU A 1 147 ? 1.735 12.627 3.839 1.00 97.00 147 GLU A C 1
ATOM 1172 O O . GLU A 1 147 ? 1.277 13.232 4.802 1.00 97.00 147 GLU A O 1
ATOM 1177 N N . GLN A 1 148 ? 1.010 11.723 3.172 1.00 98.06 148 GLN A N 1
ATOM 1178 C CA . GLN A 1 148 ? -0.378 11.405 3.531 1.00 98.06 148 GLN A CA 1
ATOM 1179 C C . GLN A 1 148 ? -0.493 10.781 4.936 1.00 98.06 148 GLN A C 1
ATOM 1181 O O . GLN A 1 148 ? -1.411 11.113 5.684 1.00 98.06 148 GLN A O 1
ATOM 1186 N N . CYS A 1 149 ? 0.466 9.946 5.344 1.00 97.31 149 CYS A N 1
ATOM 1187 C CA . CYS A 1 149 ? 0.561 9.407 6.705 1.00 97.31 149 CYS A CA 1
ATOM 1188 C C . CYS A 1 149 ? 1.062 10.421 7.749 1.00 97.31 149 CYS A C 1
ATOM 1190 O O . CYS A 1 149 ? 1.052 10.102 8.935 1.00 97.31 149 CYS A O 1
ATOM 1192 N N . ASN A 1 150 ? 1.481 11.621 7.338 1.00 96.81 150 ASN A N 1
ATOM 1193 C CA . ASN A 1 150 ? 2.076 12.650 8.191 1.00 96.81 150 ASN A CA 1
ATOM 1194 C C . ASN A 1 150 ? 3.327 12.170 8.961 1.00 96.81 150 ASN A C 1
ATOM 1196 O O . ASN A 1 150 ? 3.448 12.365 10.170 1.00 96.81 150 ASN A O 1
ATOM 1200 N N . ILE A 1 151 ? 4.255 11.508 8.259 1.00 93.94 151 ILE A N 1
ATOM 1201 C CA . ILE A 1 151 ? 5.511 10.992 8.825 1.00 93.94 151 ILE A CA 1
ATOM 1202 C C . ILE A 1 151 ? 6.719 11.505 8.017 1.00 93.94 151 ILE A C 1
ATOM 1204 O O . ILE A 1 151 ? 6.748 11.330 6.797 1.00 93.94 151 ILE A O 1
ATOM 1208 N N . PRO A 1 152 ? 7.744 12.112 8.649 1.00 84.69 152 PRO A N 1
ATOM 1209 C CA . PRO A 1 152 ? 8.926 12.604 7.940 1.00 84.69 152 PRO A CA 1
ATOM 1210 C C . PRO A 1 152 ? 9.882 11.482 7.480 1.00 84.69 152 PRO A C 1
ATOM 1212 O O . PRO A 1 152 ? 9.818 10.337 7.928 1.00 84.69 152 PRO A O 1
ATOM 1215 N N . LEU A 1 153 ? 10.800 11.826 6.568 1.00 72.19 153 LEU A N 1
ATOM 1216 C CA . LEU A 1 153 ? 11.945 10.995 6.168 1.00 72.19 153 LEU A CA 1
ATOM 1217 C C . LEU A 1 153 ? 13.192 11.327 7.016 1.00 72.19 153 LEU A C 1
ATOM 1219 O O . LEU A 1 153 ? 13.339 12.483 7.418 1.00 72.19 153 LEU A O 1
ATOM 1223 N N . PRO A 1 154 ? 14.146 10.387 7.186 1.00 73.81 154 PRO A N 1
ATOM 1224 C CA . PRO A 1 154 ? 14.105 8.975 6.792 1.00 73.81 154 PRO A CA 1
ATOM 1225 C C . PRO A 1 154 ? 13.464 8.079 7.867 1.00 73.81 154 PRO A C 1
ATOM 1227 O O . PRO A 1 154 ? 13.413 8.434 9.039 1.00 73.81 154 PRO A O 1
ATOM 1230 N N . MET A 1 155 ? 13.031 6.877 7.478 1.00 78.94 155 MET A N 1
ATOM 1231 C CA . MET A 1 155 ? 12.763 5.789 8.428 1.00 78.94 155 MET A CA 1
ATOM 1232 C C . MET A 1 155 ? 13.551 4.552 8.035 1.00 78.94 155 MET A C 1
ATOM 1234 O O . MET A 1 155 ? 13.740 4.293 6.846 1.00 78.94 155 MET A O 1
ATOM 1238 N N . VAL A 1 156 ? 13.954 3.795 9.048 1.00 87.56 156 VAL A N 1
ATOM 1239 C CA . VAL A 1 156 ? 14.602 2.494 8.902 1.00 87.56 156 VAL A CA 1
ATOM 1240 C C . VAL A 1 156 ? 13.529 1.434 8.650 1.00 87.56 156 VAL A C 1
ATOM 1242 O O . VAL A 1 156 ? 12.436 1.511 9.214 1.00 87.56 156 VAL A O 1
ATOM 1245 N N . LEU A 1 157 ? 13.827 0.474 7.773 1.00 91.12 157 LEU A N 1
ATOM 1246 C CA . LEU A 1 157 ? 12.985 -0.703 7.579 1.00 91.12 157 LEU A CA 1
ATOM 1247 C C . LEU A 1 157 ? 13.017 -1.541 8.867 1.00 91.12 157 LEU A C 1
ATOM 1249 O O . LEU A 1 157 ? 14.109 -1.937 9.271 1.00 91.12 157 LEU A O 1
ATOM 1253 N N . PRO A 1 158 ? 11.877 -1.775 9.538 1.00 91.44 158 PRO A N 1
ATOM 1254 C CA . PRO A 1 158 ? 11.865 -2.620 10.724 1.00 91.44 158 PRO A CA 1
ATOM 1255 C C . PRO A 1 158 ? 12.073 -4.091 10.335 1.00 91.44 158 PRO A C 1
ATOM 1257 O O . PRO A 1 158 ? 11.767 -4.483 9.211 1.00 91.44 158 PRO A O 1
ATOM 1260 N N . GLU A 1 159 ? 12.555 -4.905 11.275 1.00 91.75 159 GLU A N 1
ATOM 1261 C CA . GLU A 1 159 ? 12.760 -6.354 11.082 1.00 91.75 159 GLU A CA 1
ATOM 1262 C C . GLU A 1 159 ? 11.445 -7.132 10.926 1.00 91.75 159 GLU A C 1
ATOM 1264 O O . GLU A 1 159 ? 11.418 -8.205 10.329 1.00 91.75 159 GLU A O 1
ATOM 1269 N N . HIS A 1 160 ? 10.359 -6.567 11.458 1.00 95.25 160 HIS A N 1
ATOM 1270 C CA . HIS A 1 160 ? 9.014 -7.127 11.465 1.00 95.25 160 HIS A CA 1
ATOM 1271 C C . HIS A 1 160 ? 7.981 -6.037 11.192 1.00 95.25 160 HIS A C 1
ATOM 1273 O O . HIS A 1 160 ? 8.196 -4.852 11.492 1.00 95.25 160 HIS A O 1
ATOM 1279 N N . PHE A 1 161 ? 6.826 -6.428 10.665 1.00 96.19 161 PHE A N 1
ATOM 1280 C CA . PHE A 1 161 ? 5.692 -5.534 10.539 1.00 96.19 161 PHE A CA 1
ATOM 1281 C C . PHE A 1 161 ? 5.203 -5.102 11.923 1.00 96.19 161 PHE A C 1
ATOM 1283 O O . PHE A 1 161 ? 4.896 -5.910 12.796 1.00 96.19 161 PHE A O 1
ATOM 1290 N N . THR A 1 162 ? 5.131 -3.789 12.128 1.00 92.31 162 THR A N 1
ATOM 1291 C CA . THR A 1 162 ? 4.750 -3.194 13.409 1.00 92.31 162 THR A CA 1
ATOM 1292 C C . THR A 1 162 ? 3.789 -2.032 13.209 1.00 92.31 162 THR A C 1
ATOM 1294 O O . THR A 1 162 ? 3.824 -1.311 12.210 1.00 92.31 162 THR A O 1
ATOM 1297 N N . LEU A 1 163 ? 2.921 -1.825 14.201 1.00 95.69 163 LEU A N 1
ATOM 1298 C CA . LEU A 1 163 ? 1.985 -0.705 14.229 1.00 95.69 163 LEU A CA 1
ATOM 1299 C C . LEU A 1 163 ? 2.693 0.559 14.739 1.00 95.69 163 LEU A C 1
ATOM 1301 O O . LEU A 1 163 ? 2.711 0.859 15.941 1.00 95.69 163 LEU A O 1
ATOM 1305 N N . LEU A 1 164 ? 3.325 1.268 13.805 1.00 93.62 164 LEU A N 1
ATOM 1306 C CA . LEU A 1 164 ? 4.086 2.496 14.040 1.00 93.62 164 LEU A CA 1
ATOM 1307 C C . LEU A 1 164 ? 3.175 3.708 14.303 1.00 93.62 164 LEU A C 1
ATOM 1309 O O . LEU A 1 164 ? 3.510 4.568 15.114 1.00 93.62 164 LEU A O 1
ATOM 1313 N N . LEU A 1 165 ? 2.006 3.753 13.667 1.00 95.25 165 LEU A N 1
ATOM 1314 C CA . LEU A 1 165 ? 0.991 4.790 13.836 1.00 95.25 165 LEU A CA 1
ATOM 1315 C C . LEU A 1 165 ? 0.110 4.433 15.036 1.00 95.25 165 LEU A C 1
ATOM 1317 O O . LEU A 1 165 ? -0.728 3.528 14.962 1.00 95.25 165 LEU A O 1
ATOM 1321 N N . LYS A 1 166 ? 0.328 5.131 16.155 1.00 94.88 166 LYS A N 1
ATOM 1322 C CA . LYS A 1 166 ? -0.406 4.925 17.412 1.00 94.88 166 LYS A CA 1
ATOM 1323 C C . LYS A 1 166 ? -1.788 5.576 17.375 1.00 94.88 166 LYS A C 1
ATOM 1325 O O . LYS A 1 166 ? -2.007 6.536 16.637 1.00 94.88 166 LYS A O 1
ATOM 1330 N N . THR A 1 167 ? -2.703 5.071 18.202 1.00 97.44 167 THR A N 1
ATOM 1331 C CA . THR A 1 167 ? -4.035 5.653 18.414 1.00 97.44 167 THR A CA 1
ATOM 1332 C C . THR A 1 167 ? -3.933 7.156 18.679 1.00 97.44 167 THR A C 1
ATOM 1334 O O . THR A 1 167 ? -3.098 7.594 19.467 1.00 97.44 167 THR A O 1
ATOM 1337 N N . GLY A 1 168 ? -4.774 7.946 18.014 1.00 97.50 168 GLY A N 1
ATOM 1338 C CA . GLY A 1 168 ? -4.761 9.407 18.098 1.00 97.50 168 GLY A CA 1
ATOM 1339 C C . GLY A 1 168 ? -3.840 10.108 17.091 1.00 97.50 168 GLY A C 1
ATOM 1340 O O . GLY A 1 168 ? -3.925 11.326 16.961 1.00 97.50 168 GLY A O 1
ATOM 1341 N N . HIS A 1 169 ? -2.994 9.385 16.346 1.00 97.94 169 HIS A N 1
ATOM 1342 C CA . HIS A 1 169 ? -2.132 9.987 15.319 1.00 97.94 169 HIS A CA 1
ATOM 1343 C C . HIS A 1 169 ? -2.943 10.622 14.179 1.00 97.94 169 HIS A C 1
ATOM 1345 O O . HIS A 1 169 ? -3.815 9.975 13.594 1.00 97.94 169 HIS A O 1
ATOM 1351 N N . GLN A 1 170 ? -2.624 11.869 13.828 1.00 98.06 170 GLN A N 1
ATOM 1352 C CA . GLN A 1 170 ? -3.302 12.617 12.768 1.00 98.06 170 GLN A CA 1
ATOM 1353 C C . GLN A 1 170 ? -2.631 12.397 11.410 1.00 98.06 170 GLN A C 1
ATOM 1355 O O . GLN A 1 170 ? -1.450 12.697 11.229 1.00 98.06 170 GLN A O 1
ATOM 1360 N N . HIS A 1 171 ? -3.428 11.969 10.435 1.00 98.06 171 HIS A N 1
ATOM 1361 C CA . HIS A 1 171 ? -3.043 11.831 9.035 1.00 98.06 171 HIS A CA 1
ATOM 1362 C C . HIS A 1 171 ? -3.396 13.086 8.236 1.00 98.06 171 HIS A C 1
ATOM 1364 O O . HIS A 1 171 ? -4.316 13.832 8.588 1.00 98.06 171 HIS A O 1
ATOM 1370 N N . ASN A 1 172 ? -2.692 13.279 7.123 1.00 98.06 172 ASN A N 1
ATOM 1371 C CA . ASN A 1 172 ? -3.015 14.309 6.145 1.00 98.06 172 ASN A CA 1
ATOM 1372 C C . ASN A 1 172 ? -4.111 13.828 5.184 1.00 98.06 172 ASN A C 1
ATOM 1374 O O . ASN A 1 172 ? -4.549 12.675 5.207 1.00 98.06 172 ASN A O 1
ATOM 1378 N N . LYS A 1 173 ? -4.586 14.739 4.329 1.00 96.81 173 LYS A N 1
ATOM 1379 C CA . LYS A 1 173 ? -5.642 14.430 3.364 1.00 96.81 173 LYS A CA 1
ATOM 1380 C C . LYS A 1 173 ? -5.154 13.372 2.356 1.00 96.81 173 LYS A C 1
ATOM 1382 O O . LYS A 1 173 ? -4.116 13.587 1.729 1.00 96.81 173 LYS A O 1
ATOM 1387 N N . PRO A 1 174 ? -5.910 12.281 2.145 1.00 97.56 174 PRO A N 1
ATOM 1388 C CA . PRO A 1 174 ? -5.541 11.260 1.179 1.00 97.56 174 PRO A CA 1
ATOM 1389 C C . PRO A 1 174 ? -5.661 11.769 -0.260 1.00 97.56 174 PRO A C 1
ATOM 1391 O O . PRO A 1 174 ? -6.527 12.590 -0.582 1.00 97.56 174 PRO A O 1
ATOM 1394 N N . SER A 1 175 ? -4.805 11.251 -1.137 1.00 96.94 175 SER A N 1
ATOM 1395 C CA . SER A 1 175 ? -4.821 11.530 -2.572 1.00 96.94 175 SER A CA 1
ATOM 1396 C C . SER A 1 175 ? -4.392 10.301 -3.391 1.00 96.94 175 SER A C 1
ATOM 1398 O O . SER A 1 175 ? -3.586 9.489 -2.921 1.00 96.94 175 SER A O 1
ATOM 1400 N N . PRO A 1 176 ? -4.929 10.113 -4.614 1.00 97.44 176 PRO A N 1
ATOM 1401 C CA . PRO A 1 176 ? -4.521 9.009 -5.480 1.00 97.44 176 PRO A CA 1
ATOM 1402 C C . PRO A 1 176 ? -3.030 9.072 -5.839 1.00 97.44 176 PRO A C 1
ATOM 1404 O O . PRO A 1 176 ? -2.530 10.116 -6.248 1.00 97.44 176 PRO A O 1
ATOM 1407 N N . LEU A 1 177 ? -2.332 7.935 -5.737 1.00 97.25 177 LEU A N 1
ATOM 1408 C CA . LEU A 1 177 ? -0.888 7.847 -6.014 1.00 97.25 177 LEU A CA 1
ATOM 1409 C C . LEU A 1 177 ? -0.548 7.712 -7.502 1.00 97.25 177 LEU A C 1
ATOM 1411 O O . LEU A 1 177 ? 0.531 8.113 -7.935 1.00 97.25 177 LEU A O 1
ATOM 1415 N N . PHE A 1 178 ? -1.445 7.102 -8.276 1.00 97.31 178 PHE A N 1
ATOM 1416 C CA . PHE A 1 178 ? -1.225 6.776 -9.681 1.00 97.31 178 PHE A CA 1
ATOM 1417 C C . PHE A 1 178 ? -2.418 7.218 -10.518 1.00 97.31 178 PHE A C 1
ATOM 1419 O O . PHE A 1 178 ? -3.564 7.139 -10.078 1.00 97.31 178 PHE A O 1
ATOM 1426 N N . ALA A 1 179 ? -2.135 7.648 -11.743 1.00 96.00 179 ALA A N 1
ATOM 1427 C CA . ALA A 1 179 ? -3.141 7.898 -12.761 1.00 96.00 179 ALA A CA 1
ATOM 1428 C C . ALA A 1 179 ? -3.186 6.719 -13.736 1.00 96.00 179 ALA A C 1
ATOM 1430 O O . ALA A 1 179 ? -2.155 6.116 -14.045 1.00 96.00 179 ALA A O 1
ATOM 1431 N N . LYS A 1 180 ? -4.382 6.409 -14.237 1.00 96.56 180 LYS A N 1
ATOM 1432 C CA . LYS A 1 180 ? -4.555 5.414 -15.293 1.00 96.56 180 LYS A CA 1
ATOM 1433 C C . LYS A 1 180 ? -3.863 5.883 -16.568 1.00 96.56 180 LYS A C 1
ATOM 1435 O O . LYS A 1 180 ? -4.020 7.033 -16.976 1.00 96.56 180 LYS A O 1
ATOM 1440 N N . ILE A 1 181 ? -3.139 4.976 -17.212 1.00 96.62 181 ILE A N 1
ATOM 1441 C CA . ILE A 1 181 ? -2.623 5.205 -18.558 1.00 96.62 181 ILE A CA 1
ATOM 1442 C C . ILE A 1 181 ? -3.657 4.689 -19.554 1.00 96.62 181 ILE A C 1
ATOM 1444 O O . ILE A 1 181 ? -4.012 3.507 -19.538 1.00 96.62 181 ILE A O 1
ATOM 1448 N N . GLU A 1 182 ? -4.154 5.580 -20.408 1.00 95.38 182 GLU A N 1
ATOM 1449 C CA . GLU A 1 182 ? -5.137 5.217 -21.424 1.00 95.38 182 GLU A CA 1
ATOM 1450 C C . GLU A 1 182 ? -4.493 4.429 -22.581 1.00 95.38 182 GLU A C 1
ATOM 1452 O O . GLU A 1 182 ? -3.374 4.751 -22.991 1.00 95.38 182 GLU A O 1
ATOM 1457 N N . PRO A 1 183 ? -5.174 3.410 -23.144 1.00 89.12 183 PRO A N 1
ATOM 1458 C CA . PRO A 1 183 ? -4.597 2.554 -24.186 1.00 89.12 183 PRO A CA 1
ATOM 1459 C C . PRO A 1 183 ? -4.140 3.304 -25.444 1.00 89.12 183 PRO A C 1
ATOM 1461 O O . PRO A 1 183 ? -3.187 2.888 -26.098 1.00 89.12 183 PRO A O 1
ATOM 1464 N N . ASN A 1 184 ? -4.773 4.434 -25.775 1.00 92.06 184 ASN A N 1
ATOM 1465 C CA . ASN A 1 184 ? -4.377 5.271 -26.912 1.00 92.06 184 ASN A CA 1
ATOM 1466 C C . ASN A 1 184 ? -2.949 5.835 -26.778 1.00 92.06 184 ASN A C 1
ATOM 1468 O O . ASN A 1 184 ? -2.292 6.056 -27.797 1.00 92.06 184 ASN A O 1
ATOM 1472 N N . LYS A 1 185 ? -2.428 5.983 -25.550 1.00 92.88 185 LYS A N 1
ATOM 1473 C CA . LYS A 1 185 ? -1.044 6.411 -25.302 1.00 92.88 185 LYS A CA 1
ATOM 1474 C C . LYS A 1 185 ? -0.012 5.462 -25.887 1.00 92.88 185 LYS A C 1
ATOM 1476 O O . LYS A 1 185 ? 1.045 5.916 -26.307 1.00 92.88 185 LYS A O 1
ATOM 1481 N N . VAL A 1 186 ? -0.332 4.173 -25.993 1.00 92.38 186 VAL A N 1
ATOM 1482 C CA . VAL A 1 186 ? 0.540 3.191 -26.647 1.00 92.38 186 VAL A CA 1
ATOM 1483 C C . VAL A 1 186 ? 0.796 3.582 -28.102 1.00 92.38 186 VAL A C 1
ATOM 1485 O O . VAL A 1 186 ? 1.945 3.595 -28.537 1.00 92.38 186 VAL A O 1
ATOM 1488 N N . GLY A 1 187 ? -0.258 3.939 -28.843 1.00 91.06 187 GLY A N 1
ATOM 1489 C CA . GLY A 1 187 ? -0.143 4.369 -30.237 1.00 91.06 187 GLY A CA 1
ATOM 1490 C C . GLY A 1 187 ? 0.652 5.667 -30.378 1.00 91.06 187 GLY A C 1
ATOM 1491 O O . GLY A 1 187 ? 1.554 5.744 -31.209 1.00 91.06 187 GLY A O 1
ATOM 1492 N N . GLU A 1 188 ? 0.373 6.650 -29.516 1.00 92.88 188 GLU A N 1
ATOM 1493 C CA . GLU A 1 188 ? 1.115 7.918 -29.471 1.00 92.88 188 GLU A CA 1
ATOM 1494 C C . GLU A 1 188 ? 2.616 7.689 -29.221 1.00 92.88 188 GLU A C 1
ATOM 1496 O O . GLU A 1 188 ? 3.458 8.211 -29.948 1.00 92.88 188 GLU A O 1
ATOM 1501 N N . TRP A 1 189 ? 2.974 6.870 -28.229 1.00 94.75 189 TRP A N 1
ATOM 1502 C CA . TRP A 1 189 ? 4.372 6.596 -27.893 1.00 94.75 189 TRP A CA 1
ATOM 1503 C C . TRP A 1 189 ? 5.083 5.738 -28.936 1.00 94.75 189 TRP A C 1
ATOM 1505 O O . TRP A 1 189 ? 6.247 5.996 -29.235 1.00 94.75 189 TRP A O 1
ATOM 1515 N N . LYS A 1 190 ? 4.401 4.763 -29.544 1.00 92.25 190 LYS A N 1
ATOM 1516 C CA . LYS A 1 190 ? 4.963 4.008 -30.672 1.00 92.25 190 LYS A CA 1
ATOM 1517 C C . LYS A 1 190 ? 5.277 4.915 -31.857 1.00 92.25 190 LYS A C 1
ATOM 1519 O O . LYS A 1 190 ? 6.343 4.767 -32.440 1.00 92.25 190 LYS A O 1
ATOM 1524 N N . ALA A 1 191 ? 4.407 5.873 -32.175 1.00 90.69 191 ALA A N 1
ATOM 1525 C CA . ALA A 1 191 ? 4.675 6.842 -33.235 1.00 90.69 191 ALA A CA 1
ATOM 1526 C C . ALA A 1 191 ? 5.870 7.754 -32.899 1.00 90.69 191 ALA A C 1
ATOM 1528 O O . ALA A 1 191 ? 6.701 8.017 -33.761 1.00 90.69 191 ALA A O 1
ATOM 1529 N N . LEU A 1 192 ? 5.992 8.202 -31.645 1.00 91.88 192 LEU A N 1
ATOM 1530 C CA . LEU A 1 192 ? 7.072 9.101 -31.217 1.00 91.88 192 LEU A CA 1
ATOM 1531 C C . LEU A 1 192 ? 8.441 8.409 -31.087 1.00 91.88 192 LEU A C 1
ATOM 1533 O O . LEU A 1 192 ? 9.466 9.015 -31.397 1.00 91.88 192 LEU A O 1
ATOM 1537 N N . PHE A 1 193 ? 8.468 7.162 -30.611 1.00 92.75 193 PHE A N 1
ATOM 1538 C CA . PHE A 1 193 ? 9.694 6.464 -30.200 1.00 92.75 193 PHE A CA 1
ATOM 1539 C C . PHE A 1 193 ? 10.002 5.200 -31.020 1.00 92.75 193 PHE A C 1
ATOM 1541 O O . PHE A 1 193 ? 10.994 4.530 -30.750 1.00 92.75 193 PHE A O 1
ATOM 1548 N N . GLY A 1 194 ? 9.174 4.857 -32.013 1.00 87.25 194 GLY A N 1
ATOM 1549 C CA . GLY A 1 194 ? 9.299 3.637 -32.823 1.00 87.25 194 GLY A CA 1
ATOM 1550 C C . GLY A 1 194 ? 10.389 3.663 -33.898 1.00 87.25 194 GLY A C 1
ATOM 1551 O O . GLY A 1 194 ? 10.600 2.654 -34.559 1.00 87.25 194 GLY A O 1
ATOM 1552 N N . GLY A 1 195 ? 11.088 4.789 -34.074 1.00 84.06 195 GLY A N 1
ATOM 1553 C CA . GLY A 1 195 ? 12.253 4.896 -34.962 1.00 84.06 195 GLY A CA 1
ATOM 1554 C C . GLY A 1 195 ? 11.958 5.320 -36.404 1.00 84.06 195 GLY A C 1
ATOM 1555 O O . GLY A 1 195 ? 12.887 5.731 -37.094 1.00 84.06 195 GLY A O 1
ATOM 1556 N N . ASP A 1 196 ? 10.696 5.337 -36.841 1.00 68.00 196 ASP A N 1
ATOM 1557 C CA . ASP A 1 196 ? 10.313 5.905 -38.141 1.00 68.00 196 ASP A CA 1
ATOM 1558 C C . ASP A 1 196 ? 10.245 7.438 -38.068 1.00 68.00 196 ASP A C 1
ATOM 1560 O O . ASP A 1 196 ? 9.183 8.058 -38.046 1.00 68.00 196 ASP A O 1
ATOM 1564 N N . GLN A 1 197 ? 11.411 8.083 -38.059 1.00 60.28 197 GLN A N 1
ATOM 1565 C CA . GLN A 1 197 ? 11.531 9.536 -38.219 1.00 60.28 197 GLN A CA 1
ATOM 1566 C C . GLN A 1 197 ? 11.391 9.936 -39.699 1.00 60.28 197 GLN A C 1
ATOM 1568 O O . GLN A 1 197 ? 12.259 10.595 -40.262 1.00 60.28 197 GLN A O 1
ATOM 1573 N N . ASN A 1 198 ? 10.293 9.532 -40.343 1.00 53.75 198 ASN A N 1
ATOM 1574 C CA . ASN A 1 198 ? 9.875 10.047 -41.653 1.00 53.75 198 ASN A CA 1
ATOM 1575 C C . ASN A 1 198 ? 8.470 10.666 -41.605 1.00 53.75 198 ASN A C 1
ATOM 1577 O O . ASN A 1 198 ? 7.735 10.684 -42.590 1.00 53.75 198 ASN A O 1
ATOM 1581 N N . SER A 1 199 ? 8.108 11.239 -40.459 1.00 46.19 199 SER A N 1
ATOM 1582 C CA . SER A 1 199 ? 7.014 12.199 -40.361 1.00 46.19 199 SER A CA 1
ATOM 1583 C C . SER A 1 199 ? 7.579 13.543 -39.918 1.00 46.19 199 SER A C 1
ATOM 1585 O O . SER A 1 199 ? 7.652 13.850 -38.730 1.00 46.19 199 SER A O 1
ATOM 1587 N N . THR A 1 200 ? 8.002 14.355 -40.886 1.00 38.12 200 THR A N 1
ATOM 1588 C CA . THR A 1 200 ? 8.214 15.783 -40.656 1.00 38.12 200 THR A CA 1
ATOM 1589 C C . THR A 1 200 ? 6.870 16.398 -40.285 1.00 38.12 200 THR A C 1
ATOM 1591 O O . THR A 1 200 ? 5.951 16.462 -41.102 1.00 38.12 200 THR A O 1
ATOM 1594 N N . THR A 1 201 ? 6.741 16.848 -39.044 1.00 38.66 201 THR A N 1
ATOM 1595 C CA . THR A 1 201 ? 5.602 17.643 -38.599 1.00 38.66 201 THR A CA 1
ATOM 1596 C C . THR A 1 201 ? 5.644 18.989 -39.316 1.00 38.66 201 THR A C 1
ATOM 1598 O O . THR A 1 201 ? 6.485 19.831 -39.013 1.00 38.66 20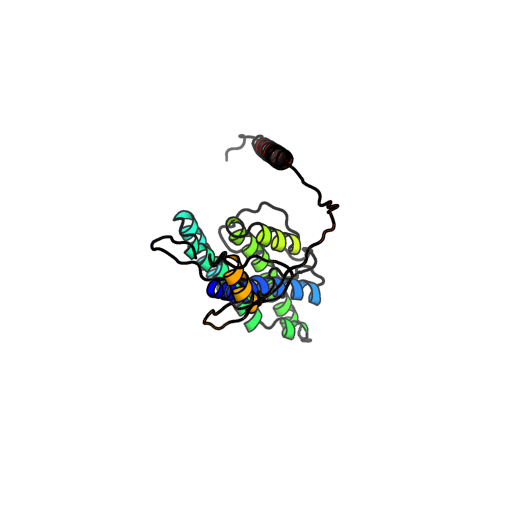1 THR A O 1
ATOM 1601 N N . VAL A 1 202 ? 4.721 19.218 -40.249 1.00 39.19 202 VAL A N 1
ATOM 1602 C CA . VAL A 1 202 ? 4.336 20.576 -40.647 1.00 39.19 202 VAL A CA 1
ATOM 1603 C C . VAL A 1 202 ? 2.810 20.655 -40.636 1.00 39.19 202 VAL A C 1
ATOM 1605 O O . VAL A 1 202 ? 2.139 20.033 -41.450 1.00 39.19 202 VAL A O 1
ATOM 1608 N N . ASN A 1 203 ? 2.276 21.414 -39.674 1.00 37.03 203 ASN A N 1
ATOM 1609 C CA . ASN A 1 203 ? 0.877 21.845 -39.559 1.00 37.03 203 ASN A CA 1
ATOM 1610 C C . ASN A 1 203 ? -0.204 20.745 -39.625 1.00 37.03 203 ASN A C 1
ATOM 1612 O O . ASN A 1 203 ? -1.084 20.760 -40.483 1.00 37.03 203 ASN A O 1
ATOM 1616 N N . GLY A 1 204 ? -0.192 19.839 -38.642 1.00 43.31 204 GLY A N 1
ATOM 1617 C CA . GLY A 1 204 ? -1.423 19.258 -38.084 1.00 43.31 204 GLY A CA 1
ATOM 1618 C C . GLY A 1 204 ? -2.321 18.416 -38.997 1.00 43.31 204 GLY A C 1
ATOM 1619 O O . GLY A 1 204 ? -3.457 18.160 -38.610 1.00 43.31 204 GLY A O 1
ATOM 1620 N N . THR A 1 205 ? -1.861 17.955 -40.163 1.00 31.77 205 THR A N 1
ATOM 1621 C CA . THR A 1 205 ? -2.690 17.112 -41.042 1.00 31.77 205 THR A CA 1
ATOM 1622 C C . THR A 1 205 ? -1.905 15.915 -41.574 1.00 31.77 205 THR A C 1
ATOM 1624 O O . THR A 1 205 ? -0.830 16.072 -42.147 1.00 31.77 205 THR A O 1
ATOM 1627 N N . LEU A 1 206 ? -2.450 14.709 -41.374 1.00 34.25 206 LEU A N 1
ATOM 1628 C CA . LEU A 1 206 ? -1.902 13.440 -41.861 1.00 34.25 206 LEU A CA 1
ATOM 1629 C C . LEU A 1 206 ? -2.086 13.338 -43.384 1.00 34.25 206 LEU A C 1
ATOM 1631 O O . LEU A 1 206 ? -3.219 13.331 -43.863 1.00 34.25 206 LEU A O 1
ATOM 1635 N N . VAL A 1 207 ? -0.995 13.208 -44.144 1.00 31.00 207 VAL A N 1
ATOM 1636 C CA . VAL A 1 207 ? -1.042 12.874 -45.578 1.00 31.00 207 VAL A CA 1
ATOM 1637 C C . VAL A 1 207 ? -0.239 11.599 -45.827 1.00 31.00 207 VAL A C 1
ATOM 1639 O O . VAL A 1 207 ? 0.975 11.568 -45.650 1.00 31.00 207 VAL A O 1
ATOM 1642 N N . ASN A 1 208 ? -0.935 10.543 -46.254 1.00 32.59 208 ASN A N 1
ATOM 1643 C CA . ASN A 1 208 ? -0.341 9.288 -46.713 1.00 32.59 208 ASN A CA 1
ATOM 1644 C C . ASN A 1 208 ? 0.104 9.429 -48.174 1.00 32.59 208 ASN A C 1
ATOM 1646 O O . ASN A 1 208 ? -0.742 9.529 -49.061 1.00 32.59 208 ASN A O 1
ATOM 1650 N N . ASN A 1 209 ? 1.406 9.337 -48.449 1.00 29.94 209 ASN A N 1
ATOM 1651 C CA . ASN A 1 209 ? 1.909 9.191 -49.815 1.00 29.94 209 ASN A CA 1
ATOM 1652 C C . ASN A 1 209 ? 2.210 7.718 -50.120 1.00 29.94 209 ASN A C 1
ATOM 1654 O O . ASN A 1 209 ? 3.325 7.242 -49.928 1.00 29.94 209 ASN A O 1
ATOM 1658 N N . LYS A 1 210 ? 1.213 7.002 -50.655 1.00 31.41 210 LYS A N 1
ATOM 1659 C CA . LYS A 1 210 ? 1.460 5.856 -51.543 1.00 31.41 210 LYS A CA 1
ATOM 1660 C C . LYS A 1 210 ? 1.527 6.386 -52.973 1.00 31.41 210 LYS A C 1
ATOM 1662 O O . LYS A 1 210 ? 0.522 6.840 -53.512 1.00 31.41 210 LYS A O 1
ATOM 1667 N N . THR A 1 211 ? 2.702 6.343 -53.590 1.00 26.62 211 THR A N 1
ATOM 1668 C CA . THR A 1 211 ? 2.909 6.728 -54.991 1.00 26.62 211 THR A CA 1
ATOM 1669 C C . THR A 1 211 ? 2.718 5.546 -55.935 1.00 26.62 211 THR A C 1
ATOM 1671 O O . THR A 1 211 ? 3.351 4.504 -55.784 1.00 26.62 211 THR A O 1
ATOM 1674 N N . SER A 1 212 ? 1.880 5.749 -56.957 1.00 22.39 212 SER A N 1
ATOM 1675 C CA . SER A 1 212 ? 1.972 5.174 -58.313 1.00 22.39 212 SER A CA 1
ATOM 1676 C C . SER A 1 212 ? 0.993 5.906 -59.263 1.00 22.39 212 SER A C 1
ATOM 1678 O O . SER A 1 212 ? 0.034 6.505 -58.784 1.00 22.39 212 SER A O 1
ATOM 1680 N N . PRO A 1 213 ? 1.250 5.975 -60.586 1.00 34.88 213 PRO A N 1
ATOM 1681 C CA . PRO A 1 213 ? 1.498 7.263 -61.250 1.00 34.88 213 PRO A CA 1
ATOM 1682 C C . PRO A 1 213 ? 0.459 7.668 -62.316 1.00 34.88 213 PRO A C 1
ATOM 1684 O O . PRO A 1 213 ? -0.066 6.801 -63.010 1.00 34.88 213 PRO A O 1
ATOM 1687 N N . LYS A 1 214 ? 0.274 8.984 -62.553 1.00 23.31 214 LYS A N 1
ATOM 1688 C CA . LYS A 1 214 ? 0.115 9.594 -63.903 1.00 23.31 214 LYS A CA 1
ATOM 1689 C C . LYS A 1 214 ? -0.065 11.129 -63.892 1.00 23.31 214 LYS A C 1
ATOM 1691 O O . LYS A 1 214 ? -0.971 11.648 -63.263 1.00 23.31 214 LYS A O 1
ATOM 1696 N N . LYS A 1 215 ? 0.796 11.787 -64.689 1.00 24.34 215 LYS A N 1
ATOM 1697 C CA . LYS A 1 215 ? 0.611 12.967 -65.573 1.00 24.34 215 LYS A CA 1
ATOM 1698 C C . LYS A 1 215 ? -0.364 14.082 -65.119 1.00 24.34 215 LYS A C 1
ATOM 1700 O O . LYS A 1 215 ? -1.568 13.877 -65.159 1.00 24.34 215 LYS A O 1
ATOM 1705 N N . THR A 1 216 ? 0.100 15.336 -65.006 1.00 22.78 216 THR A N 1
ATOM 1706 C CA . THR A 1 216 ? 0.135 16.352 -66.095 1.00 22.78 216 THR A CA 1
ATOM 1707 C C . THR A 1 216 ? 0.625 17.729 -65.584 1.00 22.78 216 THR A C 1
ATOM 1709 O O . THR A 1 216 ? 0.443 18.091 -64.432 1.00 22.78 216 THR A O 1
ATOM 1712 N N . LYS A 1 217 ? 1.303 18.419 -66.508 1.00 25.81 217 LYS A N 1
ATOM 1713 C CA . LYS A 1 217 ? 1.943 19.747 -66.614 1.00 25.81 217 LYS A CA 1
ATOM 1714 C C . LYS A 1 217 ? 1.348 21.009 -65.932 1.00 25.81 217 LYS A C 1
ATOM 1716 O O . LYS A 1 217 ? 0.140 21.187 -65.932 1.00 25.81 217 LYS A O 1
ATOM 1721 N N . GLN A 1 218 ? 2.291 21.952 -65.690 1.00 26.30 218 GLN A N 1
ATOM 1722 C CA . GLN A 1 218 ? 2.221 23.445 -65.722 1.00 26.30 218 GLN A CA 1
ATOM 1723 C C . GLN A 1 218 ? 1.495 24.129 -64.539 1.00 26.30 218 GLN A C 1
ATOM 1725 O O . GLN A 1 218 ? 0.525 23.594 -64.042 1.00 26.30 218 GLN A O 1
ATOM 1730 N N . GLN A 1 219 ? 1.862 25.308 -64.011 1.00 25.92 219 GLN A N 1
ATOM 1731 C CA . GLN A 1 219 ? 2.896 26.317 -64.292 1.00 25.92 219 GLN A CA 1
ATOM 1732 C C . GLN A 1 219 ? 3.061 27.243 -63.055 1.00 25.92 219 GLN A C 1
ATOM 1734 O O . GLN A 1 219 ? 2.172 27.336 -62.218 1.00 25.92 219 GLN A O 1
ATOM 1739 N N . ASN A 1 220 ? 4.211 27.923 -62.988 1.00 25.39 220 ASN A N 1
ATOM 1740 C CA . ASN A 1 220 ? 4.654 28.989 -62.069 1.00 25.39 220 ASN A CA 1
ATOM 1741 C C . ASN A 1 220 ? 3.595 29.965 -61.503 1.00 25.39 220 ASN A C 1
ATOM 1743 O O . ASN A 1 220 ? 2.782 30.471 -62.268 1.00 25.39 220 ASN A O 1
ATOM 1747 N N . GLN A 1 221 ? 3.801 30.440 -60.258 1.00 28.44 221 GLN A N 1
ATOM 1748 C CA . GLN A 1 221 ? 4.223 31.833 -59.970 1.00 28.44 221 GLN A CA 1
ATOM 1749 C C . GLN A 1 221 ? 4.568 32.088 -58.481 1.00 28.44 221 GLN A C 1
ATOM 1751 O O . GLN A 1 221 ? 4.004 31.501 -57.567 1.00 28.44 221 GLN A O 1
ATOM 1756 N N . GLN A 1 222 ? 5.559 32.963 -58.275 1.00 26.05 222 GLN A N 1
ATOM 1757 C CA . GLN A 1 222 ? 6.223 33.348 -57.019 1.00 26.05 222 GLN A CA 1
ATOM 1758 C C . GLN A 1 222 ? 5.558 34.551 -56.318 1.00 26.05 222 GLN A C 1
ATOM 1760 O O . GLN A 1 222 ? 5.118 35.460 -57.019 1.00 26.05 222 GLN A O 1
ATOM 1765 N N . LYS A 1 223 ? 5.690 34.638 -54.975 1.00 26.47 223 LYS A N 1
ATOM 1766 C CA . LYS A 1 223 ? 6.203 35.780 -54.138 1.00 26.47 223 LYS A CA 1
ATOM 1767 C C . LYS A 1 223 ? 5.601 35.735 -52.711 1.00 26.47 223 LYS A C 1
ATOM 1769 O O . LYS A 1 223 ? 4.392 35.700 -52.571 1.00 26.47 223 LYS A O 1
ATOM 1774 N N . LYS A 1 224 ? 6.402 35.513 -51.652 1.00 25.70 224 LYS A N 1
ATOM 1775 C CA . LYS A 1 224 ? 7.181 36.447 -50.779 1.00 25.70 224 LYS A CA 1
ATOM 1776 C C . LYS A 1 224 ? 6.386 37.125 -49.634 1.00 25.70 224 LYS A C 1
ATOM 1778 O O . LYS A 1 224 ? 5.705 38.108 -49.885 1.00 25.70 224 LYS A O 1
ATOM 1783 N N . SER A 1 225 ? 6.689 36.735 -48.388 1.00 23.62 225 SER A N 1
ATOM 1784 C CA . SER A 1 225 ? 6.804 37.584 -47.169 1.00 23.62 225 SER A CA 1
ATOM 1785 C C . SER A 1 225 ? 7.392 36.721 -46.025 1.00 23.62 225 SER A C 1
ATOM 1787 O O . SER A 1 225 ? 6.879 35.651 -45.736 1.00 23.62 225 SER A O 1
ATOM 1789 N N . LYS A 1 226 ? 8.674 36.882 -45.662 1.00 27.03 226 LYS A N 1
ATOM 1790 C CA . LYS A 1 226 ? 9.269 37.672 -44.553 1.00 27.03 226 LYS A CA 1
ATOM 1791 C C . LYS A 1 226 ? 8.751 37.353 -43.131 1.00 27.03 226 LYS A C 1
ATOM 1793 O O . LYS A 1 226 ? 7.591 37.570 -42.818 1.00 27.03 226 LYS A O 1
ATOM 1798 N N . MET A 1 227 ? 9.705 36.882 -42.319 1.00 24.22 227 MET A N 1
ATOM 1799 C CA . MET A 1 227 ? 9.702 36.542 -40.888 1.00 24.22 227 MET A CA 1
ATOM 1800 C C . MET A 1 227 ? 9.563 37.750 -39.946 1.00 24.22 227 MET A C 1
ATOM 1802 O O . MET A 1 227 ? 10.074 38.818 -40.279 1.00 24.22 227 MET A O 1
ATOM 1806 N N . ALA A 1 228 ? 9.007 37.507 -38.749 1.00 27.94 228 ALA A N 1
ATOM 1807 C CA . ALA A 1 228 ? 9.498 37.869 -37.394 1.00 27.94 228 ALA A CA 1
ATOM 1808 C C . ALA A 1 228 ? 8.342 37.675 -36.378 1.00 27.94 228 ALA A C 1
ATOM 1810 O O . ALA A 1 228 ? 7.207 37.963 -36.733 1.00 27.94 228 ALA A O 1
ATOM 1811 N N . SER A 1 229 ? 8.489 37.215 -35.133 1.00 27.56 229 SER A N 1
ATOM 1812 C CA . SER A 1 229 ? 9.593 36.643 -34.355 1.00 27.56 229 SER A CA 1
ATOM 1813 C C . SER A 1 229 ? 8.999 35.825 -33.193 1.00 27.56 229 SER A C 1
ATOM 1815 O O . SER A 1 229 ? 7.839 35.989 -32.819 1.00 27.56 229 SER A O 1
ATOM 1817 N N . SER A 1 230 ? 9.833 34.937 -32.659 1.00 30.62 230 SER A N 1
ATOM 1818 C CA . SER A 1 230 ? 9.707 34.180 -31.413 1.00 30.62 230 SER A CA 1
ATOM 1819 C C . SER A 1 230 ? 9.711 35.067 -30.166 1.00 30.62 230 SER A C 1
ATOM 1821 O O . SER A 1 230 ? 10.158 36.204 -30.253 1.00 30.62 230 SER A O 1
ATOM 1823 N N . ASP A 1 231 ? 9.315 34.494 -29.022 1.00 29.56 231 ASP A N 1
ATOM 1824 C CA . ASP A 1 231 ? 10.195 34.395 -27.845 1.00 29.56 231 ASP A CA 1
ATOM 1825 C C . ASP A 1 231 ? 9.707 33.308 -26.867 1.00 29.56 231 ASP A C 1
ATOM 1827 O O . ASP A 1 231 ? 8.698 33.447 -26.179 1.00 29.56 231 ASP A O 1
ATOM 1831 N N . ALA A 1 232 ? 10.452 32.199 -26.825 1.00 33.31 232 ALA A N 1
ATOM 1832 C CA . ALA A 1 232 ? 10.415 31.192 -25.771 1.00 33.31 232 ALA A CA 1
ATOM 1833 C C . ALA A 1 232 ? 11.757 31.258 -25.029 1.00 33.31 232 ALA A C 1
ATOM 1835 O O . ALA A 1 232 ? 12.821 31.265 -25.649 1.00 33.31 232 ALA A O 1
ATOM 1836 N N . VAL A 1 233 ? 11.688 31.351 -23.703 1.00 32.78 233 VAL A N 1
ATOM 1837 C CA . VAL A 1 233 ? 12.824 31.570 -22.802 1.00 32.78 233 VAL A CA 1
ATOM 1838 C C . VAL A 1 233 ? 13.766 30.360 -22.805 1.00 32.78 233 VAL A C 1
ATOM 1840 O O . VAL A 1 233 ? 13.359 29.233 -22.532 1.00 32.78 233 VAL A O 1
ATOM 1843 N N . ASN A 1 234 ? 15.039 30.624 -23.100 1.00 43.69 234 ASN A N 1
ATOM 1844 C CA . ASN A 1 234 ? 16.153 29.681 -23.090 1.00 43.69 234 ASN A CA 1
ATOM 1845 C C . ASN A 1 234 ? 16.850 29.737 -21.716 1.00 43.69 234 ASN A C 1
ATOM 1847 O O . ASN A 1 234 ? 17.479 30.745 -21.395 1.00 43.69 234 ASN A O 1
ATOM 1851 N N . LEU A 1 235 ? 16.729 28.684 -20.900 1.00 38.38 235 LEU A N 1
ATOM 1852 C CA . LEU A 1 235 ? 17.533 28.507 -19.684 1.00 38.38 235 LEU A CA 1
ATOM 1853 C C . LEU A 1 235 ? 18.755 27.647 -20.018 1.00 38.38 235 LEU A C 1
ATOM 1855 O O . LEU A 1 235 ? 18.633 26.471 -20.358 1.00 38.38 235 LEU A O 1
ATOM 1859 N N . SER A 1 236 ? 19.932 28.266 -19.954 1.00 51.50 236 SER A N 1
ATOM 1860 C CA . SER A 1 236 ? 21.204 27.662 -20.338 1.00 51.50 236 SER A CA 1
ATOM 1861 C C . SER A 1 236 ? 21.749 26.706 -19.270 1.00 51.50 236 SER A C 1
ATOM 1863 O O . SER A 1 236 ? 21.460 26.811 -18.078 1.00 51.50 236 SER A O 1
ATOM 1865 N N . SER A 1 237 ? 22.598 25.777 -19.713 1.00 53.62 237 SER A N 1
ATOM 1866 C CA . SER A 1 237 ? 23.215 24.669 -18.964 1.00 53.62 237 SER A CA 1
ATOM 1867 C C . SER A 1 237 ? 24.054 25.052 -17.730 1.00 53.62 237 SER A C 1
ATOM 1869 O O . SER A 1 237 ? 24.670 24.184 -17.112 1.00 53.62 237 SER A O 1
ATOM 1871 N N . ILE A 1 238 ? 24.101 26.332 -17.362 1.00 50.53 238 ILE A N 1
ATOM 1872 C CA . ILE A 1 238 ? 24.859 26.852 -16.220 1.00 50.53 238 ILE A CA 1
ATOM 1873 C C . ILE A 1 238 ? 24.082 26.651 -14.901 1.00 50.53 238 ILE A C 1
ATOM 1875 O O . ILE A 1 238 ? 24.701 26.465 -13.853 1.00 50.53 238 ILE A O 1
ATOM 1879 N N . ASP A 1 239 ? 22.746 26.559 -14.940 1.00 59.00 239 ASP A N 1
ATOM 1880 C CA . ASP A 1 239 ? 21.923 26.500 -13.719 1.00 59.00 239 ASP A CA 1
ATOM 1881 C C . ASP A 1 239 ? 21.811 25.106 -13.073 1.00 59.00 239 ASP A C 1
ATOM 1883 O O . ASP A 1 239 ? 21.646 24.996 -11.856 1.00 59.00 239 ASP A O 1
ATOM 1887 N N . ILE A 1 240 ? 21.972 24.018 -13.834 1.00 61.44 240 ILE A N 1
ATOM 1888 C CA . ILE A 1 240 ? 21.793 22.653 -13.298 1.00 61.44 240 ILE A CA 1
ATOM 1889 C C . ILE A 1 240 ? 22.963 22.245 -12.392 1.00 61.44 240 ILE A C 1
ATOM 1891 O O . ILE A 1 240 ? 22.756 21.692 -11.310 1.00 61.44 240 ILE A O 1
ATOM 1895 N N . ASN A 1 241 ? 24.197 22.560 -12.792 1.00 68.50 241 ASN A N 1
ATOM 1896 C CA . ASN A 1 241 ? 25.390 22.210 -12.014 1.00 68.50 241 ASN A CA 1
ATOM 1897 C C . ASN A 1 241 ? 25.471 23.000 -10.703 1.00 68.50 241 ASN A C 1
ATOM 1899 O O . ASN A 1 241 ? 25.937 22.481 -9.687 1.00 68.50 241 ASN A O 1
ATOM 1903 N N . LYS A 1 242 ? 24.972 24.240 -10.702 1.00 72.94 242 LYS A N 1
ATOM 1904 C CA . LYS A 1 242 ? 24.882 25.060 -9.494 1.00 72.94 242 LYS A CA 1
ATOM 1905 C C . LYS A 1 242 ? 23.887 24.460 -8.496 1.00 72.94 242 LYS A C 1
ATOM 1907 O O . LYS A 1 242 ? 24.236 24.263 -7.334 1.00 72.94 242 LYS A O 1
ATOM 1912 N N . LEU A 1 243 ? 22.703 24.070 -8.974 1.00 67.06 243 LEU A N 1
ATOM 1913 C CA . LEU A 1 243 ? 21.667 23.452 -8.144 1.00 67.06 243 LEU A CA 1
ATOM 1914 C C . LEU A 1 243 ? 22.120 22.101 -7.561 1.00 67.06 243 LEU A C 1
ATOM 1916 O O . LEU A 1 243 ? 21.876 21.811 -6.391 1.00 67.06 243 LEU A O 1
ATOM 1920 N N . TYR A 1 244 ? 22.831 21.292 -8.352 1.00 71.19 244 TYR A N 1
ATOM 1921 C CA . TYR A 1 244 ? 23.373 20.002 -7.916 1.00 71.19 244 TYR A CA 1
ATOM 1922 C C . TYR A 1 244 ? 24.390 20.148 -6.772 1.00 71.19 244 TYR A C 1
ATOM 1924 O O . TYR A 1 244 ? 24.300 19.450 -5.758 1.00 71.19 244 TYR A O 1
ATOM 1932 N N . ASN A 1 245 ? 25.317 21.101 -6.892 1.00 79.00 245 ASN A N 1
ATOM 1933 C CA . ASN A 1 245 ? 26.348 21.330 -5.880 1.00 79.00 245 ASN A CA 1
ATOM 1934 C C . ASN A 1 245 ? 25.775 21.911 -4.576 1.00 79.00 245 ASN A C 1
ATOM 1936 O O . ASN A 1 245 ? 26.205 21.525 -3.488 1.00 79.00 245 ASN A O 1
ATOM 1940 N N . GLU A 1 246 ? 24.761 22.777 -4.660 1.00 79.19 246 GLU A N 1
ATOM 1941 C CA . GLU A 1 246 ? 24.068 23.309 -3.478 1.00 79.19 246 GLU A CA 1
ATOM 1942 C C . GLU A 1 246 ? 23.318 22.216 -2.700 1.00 79.19 246 GLU A C 1
ATOM 1944 O O . GLU A 1 246 ? 23.303 22.217 -1.465 1.00 79.19 246 GLU A O 1
ATOM 1949 N N . VAL A 1 247 ? 22.724 21.253 -3.409 1.00 74.88 247 VAL A N 1
ATOM 1950 C CA . VAL A 1 247 ? 22.032 20.114 -2.796 1.00 74.88 247 VAL A CA 1
ATOM 1951 C C . VAL A 1 247 ? 23.032 19.163 -2.128 1.00 74.88 247 VAL A C 1
ATOM 1953 O O . VAL A 1 247 ? 22.833 18.790 -0.970 1.00 74.88 247 VAL A O 1
ATOM 1956 N N . LEU A 1 248 ? 24.147 18.834 -2.787 1.00 77.19 248 LEU A N 1
ATOM 1957 C CA . LEU A 1 248 ? 25.205 17.991 -2.212 1.00 77.19 248 LEU A CA 1
ATOM 1958 C C . LEU A 1 248 ? 25.826 18.585 -0.940 1.00 77.19 248 LEU A C 1
ATOM 1960 O O . LEU A 1 248 ? 26.032 17.862 0.038 1.00 77.19 248 LEU A O 1
ATOM 1964 N N . ALA A 1 249 ? 26.069 19.897 -0.917 1.00 79.44 249 ALA A N 1
ATOM 1965 C CA . ALA A 1 249 ? 26.608 20.580 0.259 1.00 79.44 249 ALA A CA 1
ATOM 1966 C C . ALA A 1 249 ? 25.663 20.477 1.472 1.00 79.44 249 ALA A C 1
ATOM 1968 O O . ALA A 1 249 ? 26.114 20.278 2.605 1.00 79.44 249 ALA A O 1
ATOM 1969 N N . LYS A 1 250 ? 24.342 20.543 1.248 1.00 75.88 250 LYS A N 1
ATOM 1970 C CA . LYS A 1 250 ? 23.332 20.348 2.304 1.00 75.88 250 LYS A CA 1
ATOM 1971 C C . LYS A 1 250 ? 23.339 18.913 2.842 1.00 75.88 250 LYS A C 1
ATOM 1973 O O . LYS A 1 250 ? 23.284 18.729 4.058 1.00 75.88 250 LYS A O 1
ATOM 1978 N N . PHE A 1 251 ? 23.484 17.913 1.970 1.00 71.25 251 PHE A N 1
ATOM 1979 C CA . PHE A 1 251 ? 23.573 16.506 2.378 1.00 71.25 251 PHE A CA 1
ATOM 1980 C C . PHE A 1 251 ? 24.837 16.198 3.193 1.00 71.25 251 PHE A C 1
ATOM 1982 O O . PHE A 1 251 ? 24.758 15.533 4.227 1.00 71.25 251 PHE A O 1
ATOM 1989 N N . GLN A 1 252 ? 25.997 16.722 2.791 1.00 72.56 252 GLN A N 1
ATOM 1990 C CA . GLN A 1 252 ? 27.248 16.528 3.536 1.00 72.56 252 GLN A CA 1
ATOM 1991 C C . GLN A 1 252 ? 27.211 17.202 4.915 1.00 72.56 252 GLN A C 1
ATOM 1993 O O . GLN A 1 252 ? 27.679 16.631 5.901 1.00 72.56 252 GLN A O 1
ATOM 1998 N N . LYS A 1 253 ? 26.590 18.384 5.016 1.00 72.31 253 LYS A N 1
ATOM 1999 C CA . LYS A 1 253 ? 26.412 19.090 6.291 1.00 72.31 253 LYS A CA 1
ATOM 2000 C C . LYS A 1 253 ? 25.499 18.325 7.256 1.00 72.31 253 LYS A C 1
ATOM 2002 O O . LYS A 1 253 ? 25.817 18.244 8.439 1.00 72.31 253 LYS A O 1
ATOM 2007 N N . ALA A 1 254 ? 24.421 17.716 6.756 1.00 66.50 254 ALA A N 1
ATOM 2008 C CA . ALA A 1 254 ? 23.529 16.870 7.554 1.00 66.50 254 ALA A CA 1
ATOM 2009 C C . ALA A 1 254 ? 24.225 15.588 8.050 1.00 66.50 254 ALA A C 1
ATOM 2011 O O . ALA A 1 254 ? 24.072 15.201 9.208 1.00 66.50 254 ALA A O 1
ATOM 2012 N N . ARG A 1 255 ? 25.063 14.974 7.205 1.00 63.75 255 ARG A N 1
ATOM 2013 C CA . ARG A 1 255 ? 25.859 13.790 7.562 1.00 63.75 255 ARG A CA 1
ATOM 2014 C C . ARG A 1 255 ? 26.870 14.079 8.677 1.00 63.75 255 ARG A C 1
ATOM 2016 O O . ARG A 1 255 ? 26.998 13.284 9.601 1.00 63.75 255 ARG A O 1
ATOM 2023 N N . ASN A 1 256 ? 27.540 15.231 8.636 1.00 63.34 256 ASN A N 1
ATOM 2024 C CA . ASN A 1 256 ? 28.509 15.623 9.667 1.00 63.34 256 ASN A CA 1
ATOM 2025 C C . ASN A 1 256 ? 27.849 16.022 10.999 1.00 63.34 256 ASN A C 1
ATOM 2027 O O . ASN A 1 256 ? 28.509 15.990 12.035 1.00 63.34 256 ASN A O 1
ATOM 2031 N N . PHE A 1 257 ? 26.558 16.368 10.985 1.00 57.91 257 PHE A N 1
ATOM 2032 C CA . PHE A 1 257 ? 25.779 16.652 12.192 1.00 57.91 257 PHE A CA 1
ATOM 2033 C C . PHE A 1 257 ? 25.368 15.368 12.935 1.00 57.91 257 PHE A C 1
ATOM 2035 O O . PHE A 1 257 ? 25.279 15.375 14.156 1.00 57.91 257 PHE A O 1
ATOM 2042 N N . CYS A 1 258 ? 25.197 14.248 12.220 1.00 52.56 258 CYS A N 1
ATOM 2043 C CA . CYS A 1 258 ? 24.904 12.935 12.815 1.00 52.56 258 CYS A CA 1
ATOM 2044 C C . CYS A 1 258 ? 26.152 12.170 13.301 1.00 52.56 258 CYS A C 1
ATOM 2046 O O . CYS A 1 258 ? 26.011 11.150 13.961 1.00 52.56 258 CYS A O 1
ATOM 2048 N N . GLY A 1 259 ? 27.366 12.637 12.983 1.00 48.25 259 GLY A N 1
ATOM 2049 C CA . GLY A 1 259 ? 28.631 11.974 13.338 1.00 48.25 259 GLY A CA 1
ATOM 2050 C C . GLY A 1 259 ? 29.328 12.506 14.598 1.00 48.25 259 GLY A C 1
ATOM 2051 O O . GLY A 1 259 ? 30.487 12.176 14.822 1.00 48.25 259 GLY A O 1
ATOM 2052 N N . LYS A 1 260 ? 28.675 13.370 15.388 1.00 50.34 260 LYS A N 1
ATOM 2053 C CA . LYS A 1 260 ? 29.212 13.916 16.650 1.00 50.34 260 LYS A CA 1
ATOM 2054 C C . LYS A 1 260 ? 28.239 13.694 17.813 1.00 50.34 260 LYS A C 1
ATOM 2056 O O . LYS A 1 260 ? 27.792 14.649 18.440 1.00 50.34 260 LYS A O 1
ATOM 2061 N N . GLY A 1 261 ? 27.899 12.434 18.064 1.00 42.34 261 GLY A N 1
ATOM 2062 C CA . GLY A 1 261 ? 27.212 11.987 19.274 1.00 42.34 261 GLY A CA 1
ATOM 2063 C C . GLY A 1 261 ? 28.026 10.878 19.933 1.00 42.34 261 GLY A C 1
ATOM 2064 O O . GLY A 1 261 ? 27.958 9.748 19.480 1.00 42.34 261 GLY A O 1
ATOM 2065 N N . ASP A 1 262 ? 28.837 11.273 20.915 1.00 40.06 262 ASP A N 1
ATOM 2066 C CA . ASP A 1 262 ? 29.448 10.494 22.005 1.00 40.06 262 ASP A CA 1
ATOM 2067 C C . ASP A 1 262 ? 29.636 8.968 21.831 1.00 40.06 262 ASP A C 1
ATOM 2069 O O . ASP A 1 262 ? 28.750 8.168 22.131 1.00 40.06 262 ASP A O 1
ATOM 2073 N N . ASP A 1 263 ? 30.872 8.564 21.512 1.00 43.03 263 ASP A N 1
ATOM 2074 C CA . ASP A 1 263 ? 31.429 7.234 21.814 1.00 43.03 263 ASP A CA 1
ATOM 2075 C C . ASP A 1 263 ? 31.751 7.125 23.320 1.00 43.03 263 ASP A C 1
ATOM 2077 O O . ASP A 1 263 ? 32.894 6.956 23.752 1.00 43.03 263 ASP A O 1
ATOM 2081 N N . SER A 1 264 ? 30.723 7.254 24.151 1.00 44.69 264 SER A N 1
ATOM 2082 C CA . SER A 1 264 ? 30.812 7.032 25.590 1.00 44.69 264 SER A CA 1
ATOM 2083 C C . SER A 1 264 ? 29.455 6.572 26.099 1.00 44.69 264 SER A C 1
ATOM 2085 O O . SER A 1 264 ? 28.645 7.388 26.523 1.00 44.69 264 SER A O 1
ATOM 2087 N N . ILE A 1 265 ? 29.217 5.261 26.035 1.00 35.31 265 ILE A N 1
ATOM 2088 C CA . ILE A 1 265 ? 28.694 4.418 27.124 1.00 35.31 265 ILE A CA 1
ATOM 2089 C C . ILE A 1 265 ? 28.664 2.974 26.594 1.00 35.31 265 ILE A C 1
ATOM 2091 O O . ILE A 1 265 ? 27.835 2.588 25.775 1.00 35.31 265 ILE A O 1
ATOM 2095 N N . ARG A 1 266 ? 29.630 2.179 27.069 1.00 37.88 266 ARG A N 1
ATOM 2096 C CA . ARG A 1 266 ? 29.519 0.720 27.171 1.00 37.88 266 ARG A CA 1
ATOM 2097 C C . ARG A 1 266 ? 28.572 0.402 28.329 1.00 37.88 266 ARG A C 1
ATOM 2099 O O . ARG A 1 266 ? 28.812 0.914 29.421 1.00 37.88 266 ARG A O 1
ATOM 2106 N N . CYS A 1 267 ? 27.601 -0.472 28.086 1.00 37.09 267 CYS A N 1
ATOM 2107 C CA . CYS A 1 267 ? 27.225 -1.627 28.912 1.00 37.09 267 CYS A CA 1
ATOM 2108 C C . CYS A 1 267 ? 26.233 -2.477 28.116 1.00 37.09 267 CYS A C 1
ATOM 2110 O O . CYS A 1 267 ? 25.242 -1.895 27.625 1.00 37.09 267 CYS A O 1
#

pLDDT: mean 82.06, std 24.69, range [22.39, 98.75]

Organism: Meloidogyne incognita (NCBI:txid6306)

Secondary structure (DSSP, 8-state):
---SSS-----HHHHHHHIIIIIIIIIIHHHHHHHHHHHHHHTTBPPP----HHHHHHHHHHHHHHHHHHHHHHTT-HHHHHHHHHHHHHHHHHHHHHH-HHHHTT-S-HHHHHHHHHHHHHHHHHHHHHHHHHTTT-HHHHHHHHHHTT-PSP-PPPSS----S-TTPBPPPP--S-PPPPTHHHHHHHHHHSS-------SS--------------------------------THHHHHHHHHHHHHHHHHHHHTT-S-S----

Radius of gyration: 27.2 Å; chains: 1; bounding box: 56×52×96 Å